Protein AF-X6LEU2-F1 (afdb_monomer_lite)

pLDDT: mean 91.44, std 7.58, range [45.31, 98.56]

Radius of gyration: 19.55 Å; chains: 1; bounding box: 48×46×53 Å

Structure (mmCIF, N/CA/C/O backbone):
data_AF-X6LEU2-F1
#
_entry.id   AF-X6LEU2-F1
#
loop_
_atom_site.group_PDB
_atom_site.id
_atom_site.type_symbol
_atom_site.label_atom_id
_atom_site.label_alt_id
_atom_site.label_comp_id
_atom_site.label_asym_id
_atom_site.label_entity_id
_atom_site.label_seq_id
_atom_site.pdbx_PDB_ins_code
_atom_site.Cartn_x
_atom_site.Cartn_y
_atom_site.Cartn_z
_atom_site.occupancy
_atom_site.B_iso_or_equiv
_atom_site.auth_seq_id
_atom_site.auth_comp_id
_atom_site.auth_asym_id
_atom_site.auth_atom_id
_atom_site.pdbx_PDB_model_num
ATOM 1 N N . MET A 1 1 ? -23.350 4.753 6.035 1.00 75.56 1 MET A N 1
ATOM 2 C CA . MET A 1 1 ? -22.304 3.970 6.739 1.00 75.56 1 MET A CA 1
ATOM 3 C C . MET A 1 1 ? -21.850 4.673 8.017 1.00 75.56 1 MET A C 1
ATOM 5 O O . MET A 1 1 ? -22.052 4.104 9.078 1.00 75.56 1 MET A O 1
ATOM 9 N N . MET A 1 2 ? -21.342 5.913 7.952 1.00 83.19 2 MET A N 1
ATOM 10 C CA . MET A 1 2 ? -20.908 6.659 9.151 1.00 83.19 2 MET A CA 1
ATOM 11 C C . MET A 1 2 ? -22.008 6.881 10.196 1.00 83.19 2 MET A C 1
ATOM 13 O O . MET A 1 2 ? -21.742 6.790 11.386 1.00 83.19 2 MET A O 1
ATOM 17 N N . GLU A 1 3 ? -23.255 7.107 9.778 1.00 84.38 3 GLU A N 1
ATOM 18 C CA . GLU A 1 3 ? -24.383 7.243 10.713 1.00 84.38 3 GLU A CA 1
ATOM 19 C C . GLU A 1 3 ? -24.629 5.973 11.535 1.00 84.38 3 GLU A C 1
ATOM 21 O O . GLU A 1 3 ? -24.838 6.054 12.741 1.00 84.38 3 GLU A O 1
ATOM 26 N N . ILE A 1 4 ? -24.546 4.799 10.899 1.00 84.75 4 ILE A N 1
ATOM 27 C CA . ILE A 1 4 ? -24.697 3.497 11.566 1.00 84.75 4 ILE A CA 1
ATOM 28 C C . ILE A 1 4 ? -23.540 3.281 12.544 1.00 84.75 4 ILE A C 1
ATOM 30 O O . ILE A 1 4 ? -23.764 2.860 13.678 1.00 84.75 4 ILE A O 1
ATOM 34 N N . LEU A 1 5 ? -22.317 3.628 12.129 1.00 86.62 5 LEU A N 1
ATOM 35 C CA . LEU A 1 5 ? -21.138 3.549 12.984 1.00 86.62 5 LEU A CA 1
ATOM 36 C C . LEU A 1 5 ? -21.312 4.431 14.226 1.00 86.62 5 LEU A C 1
ATOM 38 O O . LEU A 1 5 ? -21.249 3.928 15.341 1.00 86.62 5 LEU A O 1
ATOM 42 N N . ASN A 1 6 ? -21.650 5.708 14.051 1.00 86.44 6 ASN A N 1
ATOM 43 C CA . ASN A 1 6 ? -21.878 6.637 15.161 1.00 86.44 6 ASN A CA 1
ATOM 44 C C . ASN A 1 6 ? -23.031 6.192 16.070 1.00 86.44 6 ASN A C 1
ATOM 46 O O . ASN A 1 6 ? -22.963 6.349 17.288 1.00 86.44 6 ASN A O 1
ATOM 50 N N . TYR A 1 7 ? -24.089 5.617 15.497 1.00 87.69 7 TYR A N 1
ATOM 51 C CA . TYR A 1 7 ? -25.205 5.071 16.262 1.00 87.69 7 TYR A CA 1
ATOM 52 C C . TYR A 1 7 ? -24.775 3.905 17.162 1.00 87.69 7 TYR A C 1
ATOM 54 O O . TYR A 1 7 ? -25.193 3.847 18.317 1.00 87.69 7 TYR A O 1
ATOM 62 N N . SER A 1 8 ? -23.900 3.025 16.665 1.00 86.75 8 SER A N 1
ATOM 63 C CA . SER A 1 8 ? -23.345 1.899 17.433 1.00 86.75 8 SER A CA 1
ATOM 64 C C . SER A 1 8 ? -22.402 2.315 18.567 1.00 86.75 8 SER A C 1
ATOM 66 O O . SER A 1 8 ? -22.040 1.487 19.391 1.00 86.75 8 SER A O 1
ATOM 68 N N . GLN A 1 9 ? -21.994 3.586 18.619 1.00 89.94 9 GLN A N 1
ATOM 69 C CA . GLN A 1 9 ? -21.112 4.123 19.662 1.00 89.94 9 GLN A CA 1
ATOM 70 C C . GLN A 1 9 ? -21.874 4.847 20.779 1.00 89.94 9 GLN A C 1
ATOM 72 O O . GLN A 1 9 ? -21.263 5.463 21.651 1.00 89.94 9 GLN A O 1
ATOM 77 N N . ARG A 1 10 ? -23.212 4.793 20.771 1.00 89.31 10 ARG A N 1
ATOM 78 C CA . ARG A 1 10 ? -24.034 5.347 21.852 1.00 89.31 10 ARG A CA 1
ATOM 79 C C . ARG A 1 10 ? -24.039 4.414 23.068 1.00 89.31 10 ARG A C 1
ATOM 81 O O . ARG A 1 10 ? -24.074 3.199 22.867 1.00 89.31 10 ARG A O 1
ATOM 88 N N . PRO A 1 11 ? -24.084 4.940 24.307 1.00 87.00 11 PRO A N 1
ATOM 89 C CA . PRO A 1 11 ? -24.057 4.118 25.518 1.00 87.00 11 PRO A CA 1
ATOM 90 C C . PRO A 1 11 ? -25.136 3.030 25.559 1.00 87.00 11 PRO A C 1
ATOM 92 O O . PRO A 1 11 ? -24.880 1.932 26.041 1.00 87.00 11 PRO A O 1
ATOM 95 N N . GLU A 1 12 ? -26.330 3.296 25.015 1.00 89.56 12 GLU A N 1
ATOM 96 C CA . GLU A 1 12 ? -27.447 2.345 25.073 1.00 89.56 12 GLU A CA 1
ATOM 97 C C . GLU A 1 12 ? -27.300 1.165 24.099 1.00 89.56 12 GLU A C 1
ATOM 99 O O . GLU A 1 12 ? -28.026 0.177 24.216 1.00 89.56 12 GLU A O 1
ATOM 104 N N . LYS A 1 13 ? -26.409 1.271 23.103 1.00 85.56 13 LYS A N 1
ATOM 105 C CA . LYS A 1 13 ? -26.227 0.282 22.026 1.00 85.56 13 LYS A CA 1
ATOM 106 C C . LYS A 1 13 ? -24.757 0.090 21.659 1.00 85.56 13 LYS A C 1
ATOM 108 O O . LYS A 1 13 ? -24.443 -0.132 20.491 1.00 85.56 13 LYS A O 1
ATOM 113 N N . PHE A 1 14 ? -23.875 0.213 22.647 1.00 89.75 14 PHE A N 1
ATOM 114 C CA . PHE A 1 14 ? -22.439 0.214 22.422 1.00 89.75 14 PHE A CA 1
ATOM 115 C C . PHE A 1 14 ? -21.964 -1.114 21.822 1.00 89.75 14 PHE A C 1
ATOM 117 O O . PHE A 1 14 ? -22.163 -2.182 22.404 1.00 89.75 14 PHE A O 1
ATOM 124 N N . ILE A 1 15 ? -21.313 -1.031 20.665 1.00 88.75 15 ILE A N 1
ATOM 125 C CA . ILE A 1 15 ? -20.612 -2.143 20.023 1.00 88.75 15 ILE A CA 1
ATOM 126 C C . ILE A 1 15 ? -19.139 -1.765 19.958 1.00 88.75 15 ILE A C 1
ATOM 128 O O . ILE A 1 15 ? -18.791 -0.722 19.405 1.00 88.75 15 ILE A O 1
ATOM 132 N N . SER A 1 16 ? -18.274 -2.612 20.513 1.00 90.94 16 SER A N 1
ATOM 133 C CA . SER A 1 16 ? -16.835 -2.376 20.438 1.00 90.94 16 SER A CA 1
ATOM 134 C C . SER A 1 16 ? -16.355 -2.461 18.987 1.00 90.94 16 SER A C 1
ATOM 136 O O . SER A 1 16 ? -16.729 -3.373 18.251 1.00 90.94 16 SER A O 1
ATOM 138 N N . ILE A 1 17 ? -15.539 -1.490 18.593 1.00 92.69 17 ILE A N 1
ATOM 139 C CA . ILE A 1 17 ? -14.876 -1.400 17.294 1.00 92.69 17 ILE A CA 1
ATOM 140 C C . ILE A 1 17 ? -13.398 -1.721 17.490 1.00 92.69 17 ILE A C 1
ATOM 142 O O . ILE A 1 17 ? -12.747 -1.171 18.373 1.00 92.69 17 ILE A O 1
ATOM 146 N N . ASP A 1 18 ? -12.860 -2.567 16.627 1.00 93.00 18 ASP A N 1
ATOM 147 C CA . ASP A 1 18 ? -11.448 -2.932 16.584 1.00 93.00 18 ASP A CA 1
ATOM 148 C C . ASP A 1 18 ? -10.780 -2.454 15.281 1.00 93.00 18 ASP A C 1
ATOM 150 O O . ASP A 1 18 ? -11.401 -1.844 14.397 1.00 93.00 18 ASP A O 1
ATOM 154 N N . GLU A 1 19 ? -9.484 -2.729 15.142 1.00 94.06 19 GLU A N 1
ATOM 155 C CA . GLU A 1 19 ? -8.729 -2.421 13.929 1.00 94.06 19 GLU A CA 1
ATOM 156 C C . GLU A 1 19 ? -9.259 -3.151 12.686 1.00 94.06 19 GLU A C 1
ATOM 158 O O . GLU A 1 19 ? -9.175 -2.606 11.585 1.00 94.06 19 GLU A O 1
ATOM 163 N N . ILE A 1 20 ? -9.851 -4.343 12.840 1.00 92.38 20 ILE A N 1
ATOM 164 C CA . ILE A 1 20 ? -10.413 -5.122 11.726 1.00 92.38 20 ILE A CA 1
ATOM 165 C C . ILE A 1 20 ? -11.605 -4.377 11.125 1.00 92.38 20 ILE A C 1
ATOM 167 O O . ILE A 1 20 ? -11.708 -4.231 9.902 1.00 92.38 20 ILE A O 1
ATOM 171 N N . THR A 1 21 ? -12.484 -3.855 11.978 1.00 93.50 21 THR A N 1
ATOM 172 C CA . THR A 1 21 ? -13.644 -3.060 11.567 1.00 93.50 21 THR A CA 1
ATOM 173 C C . THR A 1 21 ? -13.205 -1.785 10.849 1.00 93.50 21 THR A C 1
ATOM 175 O O . THR A 1 21 ? -13.671 -1.500 9.741 1.00 93.50 21 THR A O 1
ATOM 178 N N . CYS A 1 22 ? -12.252 -1.049 11.428 1.00 94.81 22 CYS A N 1
ATOM 179 C 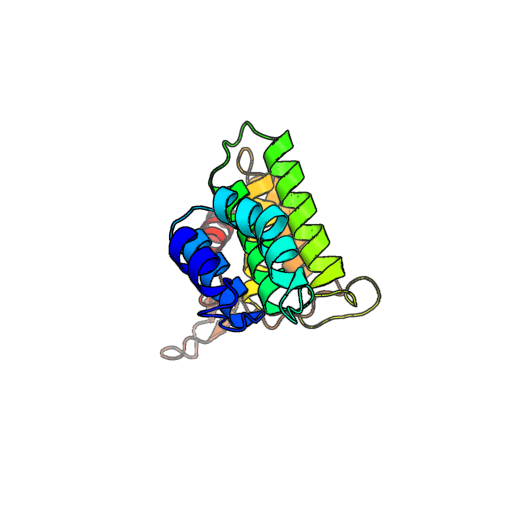CA . CYS A 1 22 ? -11.683 0.153 10.814 1.00 94.81 22 CYS A CA 1
ATOM 180 C C . CYS A 1 22 ? -11.061 -0.141 9.445 1.00 94.81 22 CYS A C 1
ATOM 182 O O . CYS A 1 22 ? -11.346 0.547 8.462 1.00 94.81 22 CYS A O 1
ATOM 184 N N . ALA A 1 23 ? -10.260 -1.199 9.353 1.00 95.56 23 ALA A N 1
ATOM 185 C CA . ALA A 1 23 ? -9.604 -1.584 8.117 1.00 95.56 23 ALA A CA 1
ATOM 186 C C . ALA A 1 23 ? -10.595 -2.078 7.051 1.00 95.56 23 ALA A C 1
ATOM 188 O O . ALA A 1 23 ? -10.411 -1.819 5.861 1.00 95.56 23 ALA A O 1
ATOM 189 N N . THR A 1 24 ? -11.692 -2.719 7.459 1.00 95.12 24 THR A N 1
ATOM 190 C CA . THR A 1 24 ? -12.785 -3.100 6.553 1.00 95.12 24 THR A CA 1
ATOM 191 C C . THR A 1 24 ? -13.434 -1.866 5.925 1.00 95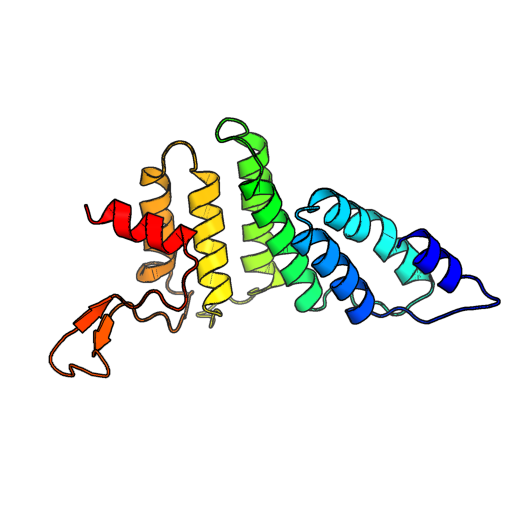.12 24 THR A C 1
ATOM 193 O O . THR A 1 24 ? -13.642 -1.831 4.711 1.00 95.12 24 THR A O 1
ATOM 196 N N . ILE A 1 25 ? -13.700 -0.829 6.725 1.00 95.44 25 ILE A N 1
ATOM 197 C CA . ILE A 1 25 ? -14.258 0.441 6.240 1.00 95.44 25 ILE A CA 1
ATOM 198 C C . ILE A 1 25 ? -13.274 1.133 5.286 1.00 95.44 25 ILE A C 1
ATOM 200 O O . ILE A 1 25 ? -13.658 1.494 4.172 1.00 95.44 25 ILE A O 1
ATOM 204 N N . MET A 1 26 ? -11.997 1.248 5.673 1.00 97.12 26 MET A N 1
ATOM 205 C CA . MET A 1 26 ? -10.941 1.812 4.820 1.00 97.12 26 MET A CA 1
ATOM 206 C C . MET A 1 26 ? -10.827 1.063 3.484 1.00 97.12 26 MET A C 1
ATOM 208 O O . MET A 1 26 ? -10.808 1.682 2.421 1.00 97.12 26 MET A O 1
ATOM 212 N N . SER A 1 27 ? -10.815 -0.274 3.515 1.00 96.94 27 SER A N 1
ATOM 213 C CA . SER A 1 27 ? -10.797 -1.109 2.308 1.00 96.94 27 SER A CA 1
ATOM 214 C C . SER A 1 27 ? -12.030 -0.872 1.432 1.00 96.94 27 SER A C 1
ATOM 216 O O . SER A 1 27 ? -11.909 -0.792 0.210 1.00 96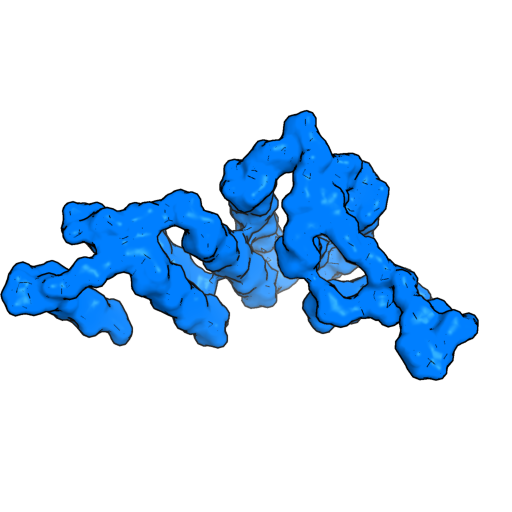.94 27 SER A O 1
ATOM 218 N N . GLY A 1 28 ? -13.209 -0.709 2.042 1.00 96.88 28 GLY A N 1
ATOM 219 C CA . GLY A 1 28 ? -14.446 -0.363 1.345 1.00 96.88 28 GLY A CA 1
ATOM 220 C C . GLY A 1 28 ? -14.344 0.957 0.578 1.00 96.88 28 GLY A C 1
ATOM 221 O O . GLY A 1 28 ? -14.709 1.005 -0.597 1.00 96.88 28 GLY A O 1
ATOM 222 N N . PHE A 1 29 ? -13.785 2.000 1.198 1.00 97.31 29 PHE A N 1
ATOM 223 C CA . PHE A 1 29 ? -13.532 3.275 0.522 1.00 97.31 29 PHE A CA 1
ATOM 224 C C . PHE A 1 29 ? -12.557 3.123 -0.652 1.00 97.31 29 PHE A C 1
ATOM 226 O O . PHE A 1 29 ? -12.849 3.583 -1.756 1.00 97.31 29 PHE A O 1
ATOM 233 N N . LEU A 1 30 ? -11.443 2.409 -0.463 1.00 96.88 30 LEU A N 1
ATOM 234 C CA . LEU A 1 30 ? -10.453 2.199 -1.528 1.00 96.88 30 LEU A CA 1
ATOM 235 C C . LEU A 1 30 ? -11.019 1.408 -2.713 1.00 96.88 30 LEU A C 1
ATOM 237 O O . LEU A 1 30 ? -10.763 1.769 -3.860 1.00 96.88 30 LEU A O 1
ATOM 241 N N . LYS A 1 31 ? -11.837 0.377 -2.461 1.00 95.88 31 LYS A N 1
ATOM 242 C CA . LYS A 1 31 ? -12.532 -0.387 -3.516 1.00 95.88 31 LYS A CA 1
ATOM 243 C C . LYS A 1 31 ? -13.522 0.465 -4.310 1.00 95.88 31 LYS A C 1
ATOM 245 O O . LYS A 1 31 ? -13.750 0.192 -5.482 1.00 95.88 31 LYS A O 1
ATOM 250 N N . ALA A 1 32 ? -14.091 1.492 -3.684 1.00 95.81 32 ALA A N 1
ATOM 251 C CA . ALA A 1 32 ? -14.974 2.456 -4.332 1.00 95.81 32 ALA A CA 1
ATOM 252 C C . ALA A 1 32 ? -14.220 3.634 -4.988 1.00 95.81 32 ALA A C 1
ATOM 254 O O . ALA A 1 32 ? -14.869 4.593 -5.398 1.00 95.81 32 ALA A O 1
ATOM 255 N N . ASN A 1 33 ? -12.880 3.586 -5.074 1.00 94.69 33 ASN A N 1
ATOM 256 C CA . ASN A 1 33 ? -12.015 4.685 -5.530 1.00 94.69 33 ASN A CA 1
ATOM 257 C C . ASN A 1 33 ? -12.211 6.000 -4.744 1.00 94.69 33 ASN A C 1
ATOM 259 O O . ASN A 1 33 ? -12.052 7.091 -5.282 1.00 94.69 33 ASN A O 1
ATOM 263 N N . LYS A 1 34 ? -12.534 5.893 -3.452 1.00 96.50 34 LYS A N 1
ATOM 264 C CA . LYS A 1 34 ? -12.766 7.010 -2.524 1.00 96.50 34 LYS A CA 1
ATOM 265 C C . LYS A 1 34 ? -11.591 7.194 -1.568 1.00 96.50 34 LYS A C 1
ATOM 267 O O . LYS A 1 34 ? -11.713 7.028 -0.356 1.00 96.50 34 LYS A O 1
ATOM 272 N N . ALA A 1 35 ? -10.406 7.435 -2.128 1.00 97.06 35 ALA A N 1
ATOM 273 C CA . ALA A 1 35 ? -9.175 7.529 -1.342 1.00 97.06 35 ALA A CA 1
ATOM 274 C C . ALA A 1 35 ? -9.183 8.732 -0.383 1.00 97.06 35 ALA A C 1
ATOM 276 O O . ALA A 1 35 ? -8.704 8.604 0.742 1.00 97.06 35 ALA A O 1
ATOM 277 N N . GLN A 1 36 ? -9.789 9.856 -0.779 1.00 96.50 36 GLN A N 1
ATOM 278 C CA . GLN A 1 36 ? -9.930 11.018 0.098 1.00 96.50 36 GLN A CA 1
ATOM 279 C C . GLN A 1 36 ? -10.807 10.697 1.312 1.00 96.50 36 GLN A C 1
ATOM 281 O O . GLN A 1 36 ? -10.392 10.936 2.440 1.00 96.50 36 GLN A O 1
ATOM 286 N N . GLU A 1 37 ? -11.969 10.071 1.113 1.00 97.25 37 GLU A N 1
ATOM 287 C CA . GLU A 1 37 ? -12.841 9.681 2.225 1.00 97.25 37 GLU A CA 1
ATOM 288 C C . GLU A 1 37 ? -12.204 8.609 3.120 1.00 97.25 37 GLU A C 1
ATOM 290 O O . GLU A 1 37 ? -12.477 8.570 4.321 1.00 97.25 37 GLU A O 1
ATOM 295 N N . MET A 1 38 ? -11.329 7.762 2.564 1.00 97.44 38 MET A N 1
ATOM 296 C CA . MET A 1 38 ? -10.508 6.847 3.360 1.00 97.44 38 MET A CA 1
ATOM 297 C C . MET A 1 38 ? -9.574 7.619 4.300 1.00 97.44 38 MET A C 1
ATOM 299 O O . MET A 1 38 ? -9.547 7.312 5.494 1.00 97.44 38 MET A O 1
ATOM 303 N N . PHE A 1 39 ? -8.856 8.631 3.797 1.00 97.44 39 PHE A N 1
ATOM 304 C CA . PHE A 1 39 ? -8.003 9.486 4.630 1.00 97.44 39 PHE A CA 1
ATOM 305 C C . PHE A 1 39 ? -8.816 10.285 5.644 1.00 97.44 39 PHE A C 1
ATOM 307 O O . PHE A 1 39 ? -8.475 10.282 6.822 1.00 97.44 39 PHE A O 1
ATOM 314 N N . ASP A 1 40 ? -9.946 10.869 5.245 1.00 96.94 40 ASP A N 1
ATOM 315 C CA . ASP A 1 40 ? -10.817 11.601 6.166 1.00 96.94 40 ASP A CA 1
ATOM 316 C C . ASP A 1 40 ? -11.322 10.696 7.299 1.00 96.94 40 ASP A C 1
ATOM 318 O O . ASP A 1 40 ? -11.405 11.122 8.456 1.00 96.94 40 ASP A O 1
ATOM 322 N N . PHE A 1 41 ? -11.638 9.435 6.990 1.00 96.06 41 PHE A N 1
ATOM 323 C CA . PHE A 1 41 ? -11.982 8.433 7.992 1.00 96.06 41 PHE A CA 1
ATOM 324 C C . PHE A 1 41 ? -10.791 8.130 8.911 1.00 96.06 41 PHE A C 1
ATOM 326 O O . PHE A 1 41 ? -10.938 8.197 10.134 1.00 96.06 41 PHE A O 1
ATOM 333 N N . TYR A 1 42 ? -9.618 7.851 8.343 1.00 95.75 42 TYR A N 1
ATOM 334 C CA . TYR A 1 42 ? -8.41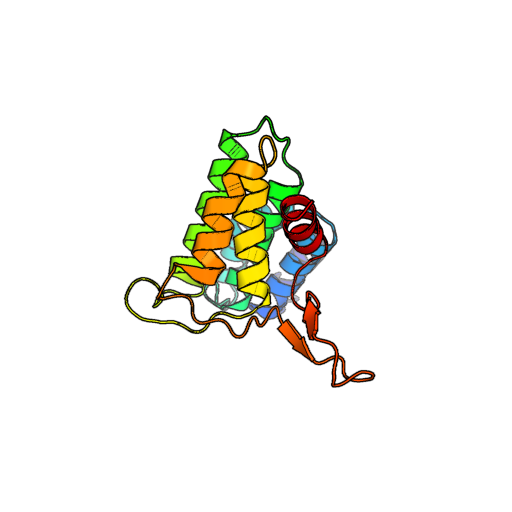4 7.510 9.099 1.00 95.75 42 TYR A CA 1
ATOM 335 C C . TYR A 1 42 ? -7.944 8.649 10.017 1.00 95.75 42 TYR A C 1
ATOM 337 O O . TYR A 1 42 ? -7.730 8.418 11.204 1.00 95.75 42 TYR A O 1
ATOM 345 N N . ASP A 1 43 ? -7.842 9.873 9.501 1.00 95.44 43 ASP A N 1
ATOM 346 C CA . ASP A 1 43 ? -7.272 11.017 10.217 1.00 95.44 43 ASP A CA 1
ATOM 347 C C . ASP A 1 43 ? -8.266 11.666 11.191 1.00 95.44 43 ASP A C 1
ATOM 349 O O . ASP A 1 43 ? -7.858 12.181 12.232 1.00 95.44 43 ASP A O 1
ATOM 353 N N . ASN A 1 44 ? -9.576 11.633 10.900 1.00 94.62 44 ASN A N 1
ATOM 354 C CA . ASN A 1 44 ? -10.567 12.375 11.694 1.00 94.62 44 ASN A CA 1
ATOM 355 C C . ASN A 1 44 ? -11.564 11.504 12.463 1.00 94.62 44 ASN A C 1
ATOM 357 O O . ASN A 1 44 ? -12.102 11.961 13.477 1.00 94.62 44 ASN A O 1
ATOM 361 N N . GLN A 1 45 ? -11.879 10.295 11.985 1.00 93.62 45 GLN A N 1
ATOM 362 C CA . GLN A 1 45 ? -12.905 9.446 12.605 1.00 93.62 45 GLN A CA 1
ATOM 363 C C . GLN A 1 45 ? -12.286 8.401 13.522 1.00 93.62 45 GLN A C 1
ATOM 365 O O . GLN A 1 45 ? -12.707 8.289 14.673 1.00 93.62 45 GLN A O 1
ATOM 370 N N . ILE A 1 46 ? -11.255 7.688 13.065 1.00 94.31 46 ILE A N 1
ATOM 371 C CA . ILE A 1 46 ? -10.613 6.649 13.876 1.00 94.31 46 ILE A CA 1
ATOM 372 C C . ILE A 1 46 ? -10.091 7.195 15.221 1.00 94.31 46 ILE A C 1
ATOM 374 O O . ILE A 1 46 ? -10.369 6.555 16.236 1.00 94.31 46 ILE A O 1
ATOM 378 N N . PRO A 1 47 ? -9.446 8.379 15.314 1.00 93.75 47 PRO A N 1
ATOM 379 C CA . PRO A 1 47 ? -9.016 8.921 16.604 1.00 93.75 47 PRO A CA 1
ATOM 380 C C . PRO A 1 47 ? -10.167 9.153 17.586 1.00 93.75 47 PRO A C 1
ATOM 382 O O . PRO A 1 47 ? -10.003 8.939 18.783 1.00 93.75 47 PRO A O 1
ATOM 385 N N . LYS A 1 48 ? -11.350 9.541 17.091 1.00 92.88 48 LYS A N 1
ATOM 386 C CA . LYS A 1 48 ? -12.550 9.705 17.928 1.00 92.88 48 LYS A CA 1
ATOM 387 C C . LYS A 1 48 ? -13.072 8.357 18.411 1.00 92.88 48 LYS A C 1
ATOM 389 O O . LYS A 1 48 ? -13.459 8.235 19.568 1.00 92.88 48 LYS A O 1
ATOM 394 N N . LEU A 1 49 ? -13.062 7.347 17.540 1.00 92.44 49 LEU A N 1
ATOM 395 C CA . LEU A 1 49 ? -13.465 5.984 17.894 1.00 92.44 49 LEU A CA 1
ATOM 396 C C . LEU A 1 49 ? -12.509 5.374 18.926 1.00 92.44 49 LEU A C 1
ATOM 398 O O . LEU A 1 49 ? -12.969 4.723 19.861 1.00 92.44 49 LEU A O 1
ATOM 402 N N . ALA A 1 50 ? -11.207 5.643 18.810 1.00 93.00 50 ALA A N 1
ATOM 403 C CA . ALA A 1 50 ? -10.178 5.148 19.722 1.00 93.00 50 ALA A CA 1
ATOM 404 C C . ALA A 1 50 ? -10.304 5.694 21.159 1.00 93.00 50 ALA A C 1
ATOM 406 O O . ALA A 1 50 ? -9.727 5.120 22.075 1.00 93.00 50 ALA A O 1
ATOM 407 N N . LEU A 1 51 ? -11.081 6.762 21.393 1.00 91.81 51 LEU A N 1
ATOM 408 C CA . LEU A 1 51 ? -11.355 7.252 22.754 1.00 91.81 51 LEU A CA 1
ATOM 409 C C . LEU A 1 51 ? -12.180 6.258 23.579 1.00 91.81 51 LEU A C 1
ATOM 411 O O . LEU A 1 51 ? -12.014 6.181 24.792 1.00 91.81 51 LEU A O 1
ATOM 415 N N . ASN A 1 52 ? -13.059 5.503 22.916 1.00 91.81 52 ASN A N 1
ATOM 416 C CA . ASN A 1 52 ? -13.981 4.566 23.561 1.00 91.81 52 ASN A CA 1
ATOM 417 C C . ASN A 1 52 ? -13.674 3.101 23.212 1.00 91.81 52 ASN A C 1
ATOM 419 O O . ASN A 1 52 ? -14.369 2.201 23.676 1.00 91.81 52 ASN A O 1
ATOM 423 N N . ASN A 1 53 ? -12.659 2.853 22.382 1.00 92.19 53 ASN A N 1
ATOM 424 C CA . ASN A 1 53 ? -12.337 1.538 21.843 1.00 92.19 53 ASN A CA 1
ATOM 425 C C . ASN A 1 53 ? -10.828 1.285 21.863 1.00 92.19 53 ASN A C 1
ATOM 427 O O . ASN A 1 53 ? -10.033 2.199 21.661 1.00 92.19 53 ASN A O 1
ATOM 431 N N . ASN A 1 54 ? -10.424 0.027 22.029 1.00 90.62 54 ASN A N 1
ATOM 432 C CA . ASN A 1 54 ? -9.017 -0.359 21.963 1.00 90.62 54 ASN A CA 1
ATOM 433 C C . ASN A 1 54 ? -8.604 -0.648 20.510 1.00 90.62 54 ASN A C 1
ATOM 435 O O . ASN A 1 54 ? -8.591 -1.799 20.087 1.00 90.62 54 ASN A O 1
ATOM 439 N N . ILE A 1 55 ? -8.309 0.402 19.739 1.00 93.12 55 ILE A N 1
ATOM 440 C CA . ILE A 1 55 ? -7.951 0.288 18.317 1.00 93.12 55 ILE A CA 1
ATOM 441 C C . ILE A 1 55 ? -6.432 0.388 18.153 1.00 93.12 55 ILE A C 1
ATOM 443 O O . ILE A 1 55 ? -5.832 1.429 18.437 1.00 93.12 55 ILE A O 1
ATOM 447 N N . ASN A 1 56 ? -5.798 -0.661 17.622 1.00 90.88 56 ASN A N 1
ATOM 448 C CA . ASN A 1 56 ? -4.372 -0.621 17.300 1.00 90.88 56 ASN A CA 1
ATOM 449 C C . ASN A 1 56 ? -4.105 0.044 15.936 1.00 90.88 56 ASN A C 1
ATOM 451 O O . ASN A 1 56 ? -4.062 -0.615 14.896 1.00 90.88 56 ASN A O 1
ATOM 455 N N . LEU A 1 57 ? -3.836 1.353 15.952 1.00 85.31 57 LEU A N 1
ATOM 456 C CA . LEU A 1 57 ? -3.532 2.138 14.742 1.00 85.31 57 LEU A CA 1
ATOM 457 C C . LEU A 1 57 ? -2.235 1.733 14.037 1.00 85.31 57 LEU A C 1
ATOM 459 O O . LEU A 1 57 ? -2.055 2.044 12.864 1.00 85.31 57 LEU A O 1
ATOM 463 N N . LYS A 1 58 ? -1.326 1.055 14.744 1.00 86.44 58 LYS A N 1
ATOM 464 C CA . LYS A 1 58 ? -0.032 0.616 14.207 1.00 86.44 58 LYS A CA 1
ATOM 465 C C . LYS A 1 58 ? -0.082 -0.808 13.659 1.00 86.44 58 LYS A C 1
ATOM 467 O O . LYS A 1 58 ? 0.964 -1.401 13.398 1.00 86.44 58 LYS A O 1
ATOM 472 N N . CYS A 1 59 ? -1.268 -1.405 13.532 1.00 89.94 59 CYS A N 1
ATOM 473 C CA . CYS A 1 59 ? -1.355 -2.731 12.948 1.00 89.94 59 CYS A CA 1
ATOM 474 C C . CYS A 1 59 ? -0.955 -2.681 11.462 1.00 89.94 59 CYS A C 1
ATOM 476 O O . CYS A 1 59 ? -1.348 -1.783 10.712 1.00 89.94 59 CYS A O 1
ATOM 478 N N . LYS A 1 60 ? -0.193 -3.691 11.024 1.00 90.50 60 LYS A N 1
ATOM 479 C CA . LYS A 1 60 ? 0.353 -3.777 9.659 1.00 90.50 60 LYS A CA 1
ATOM 480 C C . LYS A 1 60 ? -0.720 -3.600 8.579 1.00 90.50 60 LYS A C 1
ATOM 482 O O . LYS A 1 60 ? -0.457 -3.020 7.528 1.00 90.50 60 LYS A O 1
ATOM 487 N N . PHE A 1 61 ? -1.935 -4.085 8.835 1.00 91.62 61 PHE A N 1
ATOM 488 C CA . PHE A 1 61 ? -3.031 -4.018 7.876 1.00 91.62 61 PHE A CA 1
ATOM 489 C C . PHE A 1 61 ? -3.527 -2.581 7.645 1.00 91.62 61 PHE A C 1
ATOM 491 O O . PHE A 1 61 ? -3.695 -2.179 6.495 1.00 91.62 61 PHE A O 1
ATOM 498 N N . MET A 1 62 ? -3.669 -1.769 8.698 1.00 94.31 62 MET A N 1
ATOM 499 C CA . MET A 1 62 ? -4.026 -0.350 8.557 1.00 94.31 62 MET A CA 1
ATOM 500 C C . MET A 1 62 ? -2.925 0.444 7.851 1.00 94.31 62 MET A C 1
ATOM 502 O O . MET A 1 62 ? -3.223 1.212 6.936 1.00 94.31 62 MET A O 1
ATOM 506 N N . THR A 1 63 ? -1.659 0.199 8.201 1.00 95.31 63 THR A N 1
ATOM 507 C CA . THR A 1 63 ? -0.501 0.791 7.513 1.00 95.31 63 THR A CA 1
ATOM 508 C C . THR A 1 63 ? -0.501 0.460 6.016 1.00 95.31 63 THR A C 1
ATOM 510 O O . THR A 1 63 ? -0.292 1.343 5.186 1.00 95.31 63 THR A O 1
ATOM 513 N N . THR A 1 64 ? -0.817 -0.788 5.656 1.00 96.00 64 THR A N 1
ATOM 514 C CA . THR A 1 64 ? -0.929 -1.224 4.252 1.00 96.00 64 THR A CA 1
ATOM 515 C C . THR A 1 64 ? -2.064 -0.496 3.523 1.00 96.00 64 THR A C 1
ATOM 517 O O . THR A 1 64 ? -1.906 -0.054 2.390 1.00 96.00 64 THR A O 1
ATOM 520 N N . LEU A 1 65 ? -3.226 -0.317 4.157 1.00 97.19 65 LEU A N 1
ATOM 521 C CA . LEU A 1 65 ? -4.335 0.416 3.535 1.00 97.19 65 LEU A CA 1
ATOM 522 C C . LEU A 1 65 ? -4.015 1.905 3.356 1.00 97.19 65 LEU A C 1
ATOM 524 O O . LEU A 1 65 ? -4.395 2.496 2.346 1.00 97.19 65 LEU A O 1
ATOM 528 N N . LYS A 1 66 ? -3.276 2.500 4.297 1.00 97.00 66 LYS A N 1
ATOM 529 C CA . LYS A 1 66 ? -2.799 3.884 4.205 1.00 97.00 66 LYS A CA 1
ATOM 530 C C . LYS A 1 66 ? -1.836 4.075 3.025 1.00 97.00 66 LYS A C 1
ATOM 532 O O . LYS A 1 66 ? -2.009 5.027 2.264 1.00 97.00 66 LYS A O 1
ATOM 537 N N . SER A 1 67 ? -0.878 3.162 2.816 1.00 97.69 67 SER A N 1
ATOM 538 C CA . SER A 1 67 ? 0.017 3.225 1.647 1.00 97.69 67 SER A CA 1
ATOM 539 C C . SER A 1 67 ? -0.755 3.059 0.334 1.00 97.69 67 SER A C 1
ATOM 541 O O . SER A 1 67 ? -0.591 3.872 -0.577 1.00 97.69 67 SER A O 1
ATOM 543 N N . ILE A 1 68 ? -1.685 2.098 0.259 1.00 97.50 68 ILE A N 1
ATOM 544 C CA . ILE A 1 68 ? -2.567 1.923 -0.910 1.00 97.50 68 ILE A CA 1
ATOM 545 C C . ILE A 1 68 ? -3.394 3.189 -1.174 1.00 97.50 68 ILE A C 1
ATOM 547 O O . ILE A 1 68 ? -3.595 3.554 -2.330 1.00 97.50 68 ILE A O 1
ATOM 551 N N . GLY A 1 69 ? -3.846 3.885 -0.129 1.00 98.25 69 GLY A N 1
ATOM 552 C CA . GLY A 1 69 ? -4.532 5.170 -0.255 1.00 98.25 69 GLY A CA 1
ATOM 553 C C . GLY A 1 69 ? -3.716 6.222 -0.992 1.00 98.25 69 GLY A C 1
ATOM 554 O O . GLY A 1 69 ? -4.229 6.861 -1.908 1.00 98.25 69 GLY A O 1
ATOM 555 N N . HIS A 1 70 ? -2.437 6.375 -0.646 1.00 98.50 70 HIS A N 1
ATOM 556 C CA . HIS A 1 70 ? -1.556 7.313 -1.343 1.00 98.50 70 HIS A CA 1
ATOM 557 C C . HIS A 1 70 ? -1.322 6.898 -2.794 1.00 98.50 70 HIS A C 1
ATOM 559 O O . HIS A 1 70 ? -1.405 7.744 -3.682 1.00 98.50 70 HIS A O 1
ATOM 565 N N . LEU A 1 71 ? -1.134 5.602 -3.051 1.00 97.56 71 LEU A N 1
ATOM 566 C CA . LEU A 1 71 ? -1.009 5.090 -4.414 1.00 97.56 71 LEU A CA 1
ATOM 567 C C . LEU A 1 71 ? -2.270 5.3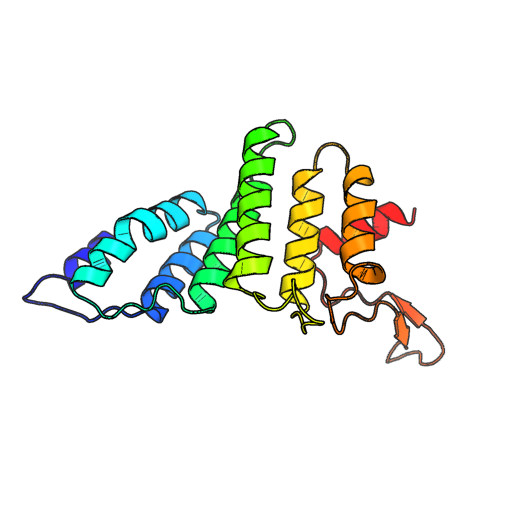87 -5.245 1.00 97.56 71 LEU A C 1
ATOM 569 O O . LEU A 1 71 ? -2.176 5.871 -6.370 1.00 97.56 71 LEU A O 1
ATOM 573 N N . LYS A 1 72 ? -3.460 5.187 -4.665 1.00 97.56 72 LYS A N 1
ATOM 574 C CA . LYS A 1 72 ? -4.752 5.504 -5.293 1.00 97.56 72 LYS A CA 1
ATOM 575 C C . LYS A 1 72 ? -4.919 6.995 -5.578 1.00 97.56 72 LYS A C 1
ATOM 577 O O . LYS A 1 72 ? -5.420 7.345 -6.642 1.00 97.56 72 LYS A O 1
ATOM 582 N N . MET A 1 73 ? -4.466 7.869 -4.679 1.00 97.94 73 MET A N 1
ATOM 583 C CA . MET A 1 73 ? -4.439 9.310 -4.950 1.00 97.94 73 MET A CA 1
ATOM 584 C C . MET A 1 73 ? -3.562 9.613 -6.168 1.00 97.94 73 MET A C 1
ATOM 586 O O . MET A 1 73 ? -4.020 10.281 -7.094 1.00 97.94 73 MET A O 1
ATOM 590 N N . MET A 1 74 ? -2.347 9.055 -6.227 1.00 97.44 74 MET A N 1
ATOM 591 C CA . MET A 1 74 ? -1.448 9.235 -7.374 1.00 97.44 74 MET A CA 1
ATOM 592 C C . MET A 1 74 ? -2.057 8.746 -8.688 1.00 97.44 74 MET A C 1
ATOM 594 O O . MET A 1 74 ? -1.891 9.409 -9.709 1.00 97.44 74 MET A O 1
ATOM 598 N N . GLU A 1 75 ? -2.789 7.627 -8.683 1.00 95.50 75 GLU A N 1
ATOM 599 C CA . GLU A 1 75 ? -3.497 7.119 -9.867 1.00 95.50 75 GLU A CA 1
ATOM 600 C C . GLU A 1 75 ? -4.484 8.147 -10.432 1.00 95.50 75 GLU A C 1
ATOM 602 O O . GLU A 1 75 ? -4.516 8.340 -11.647 1.00 95.50 75 GLU A O 1
ATOM 607 N N . THR A 1 76 ? -5.225 8.841 -9.564 1.00 95.50 76 THR A N 1
ATOM 608 C CA . THR A 1 76 ? -6.263 9.812 -9.960 1.00 95.50 76 THR A CA 1
ATOM 609 C C . THR A 1 76 ? -5.743 11.200 -10.335 1.00 95.50 76 THR A C 1
ATOM 611 O O . THR A 1 76 ? -6.461 11.951 -10.987 1.00 95.50 76 THR A O 1
ATOM 614 N N . LEU A 1 77 ? -4.522 11.549 -9.922 1.00 96.12 77 LEU A N 1
ATOM 615 C CA . LEU A 1 77 ? -3.932 12.861 -10.192 1.00 96.12 77 LEU A CA 1
ATOM 616 C C . LEU A 1 77 ? -3.487 13.012 -11.650 1.00 96.12 77 LEU A C 1
ATOM 618 O O . LEU A 1 77 ? -3.041 12.044 -12.277 1.00 96.12 77 LEU A O 1
ATOM 622 N N . ASP A 1 78 ? -3.572 14.239 -12.162 1.00 95.25 78 ASP A N 1
ATOM 623 C CA . ASP A 1 78 ? -3.076 14.582 -13.492 1.00 95.25 78 ASP A CA 1
ATOM 624 C C . ASP A 1 78 ? -1.541 14.577 -13.521 1.00 95.25 78 ASP A C 1
ATOM 626 O O . ASP A 1 78 ? -0.879 14.845 -12.517 1.00 95.25 78 ASP A O 1
ATOM 630 N N . GLU A 1 79 ? -0.949 14.297 -14.681 1.00 93.12 79 GLU A N 1
ATOM 631 C CA . GLU A 1 79 ? 0.509 14.315 -14.853 1.00 93.12 79 GLU A CA 1
ATOM 632 C C . GLU A 1 79 ? 1.144 15.697 -14.617 1.00 93.12 79 GLU A C 1
ATOM 634 O O . GLU A 1 79 ? 2.346 15.791 -14.358 1.00 93.12 79 GLU A O 1
ATOM 639 N N . ASN A 1 80 ? 0.349 16.771 -14.677 1.00 95.44 80 ASN A N 1
ATOM 640 C CA . ASN A 1 80 ? 0.791 18.133 -14.394 1.00 95.44 80 ASN A CA 1
ATOM 641 C C . ASN A 1 80 ? 0.651 18.519 -12.907 1.00 95.44 80 ASN A C 1
ATOM 643 O O . ASN A 1 80 ? 1.225 19.528 -12.496 1.00 95.44 80 ASN A O 1
ATOM 647 N N . ASP A 1 81 ? -0.022 17.713 -12.073 1.00 96.19 81 ASP A N 1
ATOM 648 C CA . ASP A 1 81 ? -0.122 17.898 -10.612 1.00 96.19 81 ASP A CA 1
ATOM 649 C C . ASP A 1 81 ? 1.163 17.424 -9.885 1.00 96.19 81 ASP A C 1
ATOM 651 O O . ASP A 1 81 ? 1.120 16.675 -8.903 1.00 96.19 81 ASP A O 1
ATOM 655 N N . ILE A 1 82 ? 2.335 17.860 -10.360 1.00 94.62 82 ILE A N 1
ATOM 656 C CA . ILE A 1 82 ? 3.655 17.349 -9.941 1.00 94.62 82 ILE A CA 1
ATOM 657 C C . ILE A 1 82 ? 3.855 17.432 -8.422 1.00 94.62 82 ILE A C 1
ATOM 659 O O . ILE A 1 82 ? 4.355 16.488 -7.808 1.00 94.62 82 ILE A O 1
ATOM 663 N N . GLU A 1 83 ? 3.442 18.534 -7.791 1.00 97.31 83 GLU A N 1
ATOM 664 C CA . GLU A 1 83 ? 3.584 18.720 -6.342 1.00 97.31 83 GLU A CA 1
ATOM 665 C C . GLU A 1 83 ? 2.758 17.700 -5.546 1.00 97.31 83 GLU A C 1
ATOM 667 O O . GLU A 1 83 ? 3.252 17.116 -4.580 1.00 97.31 83 GLU A O 1
ATOM 672 N N . LYS A 1 84 ? 1.517 17.426 -5.972 1.00 97.56 84 LYS A N 1
ATOM 673 C CA . LYS A 1 84 ? 0.640 16.454 -5.302 1.00 97.56 84 LYS A CA 1
ATOM 674 C C . LYS A 1 84 ? 1.105 15.021 -5.544 1.00 97.56 84 LYS A C 1
ATOM 676 O O . LYS A 1 84 ? 1.078 14.211 -4.617 1.00 97.56 84 LYS A O 1
ATOM 681 N N . LEU A 1 85 ? 1.563 14.713 -6.762 1.00 97.38 85 LEU A N 1
ATOM 682 C CA . LEU A 1 85 ? 2.189 13.427 -7.077 1.00 97.38 85 LEU A CA 1
ATOM 683 C C . LEU A 1 85 ? 3.411 13.193 -6.188 1.00 97.38 85 LEU A C 1
ATOM 685 O O . LEU A 1 85 ? 3.504 12.149 -5.547 1.00 97.38 85 LEU A O 1
ATOM 689 N N . SER A 1 86 ? 4.293 14.189 -6.078 1.00 97.75 86 SER A N 1
ATOM 690 C CA . SER A 1 86 ? 5.492 14.126 -5.233 1.00 97.75 86 SER A CA 1
ATOM 691 C C . SER A 1 86 ? 5.138 13.954 -3.757 1.00 97.75 86 SER A C 1
ATOM 693 O O . SER A 1 86 ? 5.744 13.136 -3.067 1.00 97.75 86 SER A O 1
ATOM 695 N N . PHE A 1 87 ? 4.117 14.669 -3.272 1.00 98.38 87 PHE A N 1
ATOM 696 C CA . PHE A 1 87 ? 3.628 14.527 -1.903 1.00 98.38 87 PHE A CA 1
ATOM 697 C C . PHE A 1 87 ? 3.170 13.094 -1.607 1.00 98.38 87 PHE A C 1
ATOM 699 O O . PHE A 1 87 ? 3.631 12.484 -0.640 1.00 98.38 87 PHE A O 1
ATOM 706 N N . HIS A 1 88 ? 2.283 12.534 -2.431 1.00 98.44 88 HIS A N 1
ATOM 707 C CA . HIS A 1 88 ? 1.768 11.184 -2.201 1.00 98.44 88 HIS A CA 1
ATOM 708 C C . HIS A 1 88 ? 2.823 10.102 -2.430 1.00 98.44 88 HIS A C 1
ATOM 710 O O . HIS A 1 88 ? 2.846 9.130 -1.676 1.00 98.44 88 HIS A O 1
ATOM 716 N N . HIS A 1 89 ? 3.727 10.300 -3.389 1.00 98.50 89 HIS A N 1
ATOM 717 C CA . HIS A 1 89 ? 4.886 9.437 -3.586 1.00 98.50 89 HIS A CA 1
ATOM 718 C C . HIS A 1 89 ? 5.748 9.376 -2.325 1.00 98.50 89 HIS A C 1
ATOM 720 O O . HIS A 1 89 ? 6.006 8.292 -1.806 1.00 98.50 89 HIS A O 1
ATOM 726 N N . GLN A 1 90 ? 6.138 10.536 -1.784 1.00 98.56 90 GLN A N 1
ATOM 727 C CA . GLN A 1 90 ? 6.961 10.589 -0.578 1.00 98.56 90 GLN A CA 1
ATOM 728 C C . GLN A 1 90 ? 6.252 9.919 0.598 1.00 98.56 90 GLN A C 1
ATOM 730 O O . GLN A 1 90 ? 6.860 9.125 1.307 1.00 98.56 90 GLN A O 1
ATOM 735 N N . LYS A 1 91 ? 4.946 10.164 0.773 1.00 98.50 91 LYS A N 1
ATOM 736 C CA . LYS A 1 91 ? 4.167 9.488 1.818 1.00 98.50 91 LYS A CA 1
ATOM 737 C C . LYS A 1 91 ? 4.118 7.975 1.636 1.00 98.50 91 LYS A C 1
ATOM 739 O O . LYS A 1 91 ? 4.205 7.257 2.628 1.00 98.50 91 LYS A O 1
ATOM 744 N N . TYR A 1 92 ? 3.993 7.486 0.404 1.00 98.56 92 TYR A N 1
ATOM 745 C CA . TYR A 1 92 ? 4.053 6.055 0.123 1.00 98.56 92 TYR A CA 1
ATOM 746 C C . TYR A 1 92 ? 5.418 5.469 0.513 1.00 98.56 92 TYR A C 1
ATOM 748 O O . TYR A 1 92 ? 5.461 4.492 1.261 1.00 98.56 92 TYR A O 1
ATOM 756 N N . VAL A 1 93 ? 6.517 6.083 0.056 1.00 98.12 93 VAL A N 1
ATOM 757 C CA . VAL A 1 93 ? 7.889 5.626 0.342 1.00 98.12 93 VAL A CA 1
ATOM 758 C C . VAL A 1 93 ? 8.188 5.679 1.840 1.00 98.12 93 VAL A C 1
ATOM 760 O O . VAL A 1 93 ? 8.700 4.709 2.393 1.00 98.12 93 VAL A O 1
ATOM 763 N N . ASP A 1 94 ? 7.787 6.749 2.528 1.00 98.12 94 ASP A N 1
ATOM 764 C CA . ASP A 1 94 ? 7.962 6.879 3.976 1.00 98.12 94 ASP A CA 1
ATOM 765 C C . ASP A 1 94 ? 7.255 5.749 4.735 1.00 98.12 94 ASP A C 1
ATOM 767 O O . ASP A 1 94 ? 7.824 5.189 5.673 1.00 98.12 94 ASP A O 1
ATOM 771 N N . ILE A 1 95 ? 6.027 5.396 4.336 1.00 97.75 95 ILE A N 1
ATOM 772 C CA . ILE A 1 95 ? 5.288 4.282 4.943 1.00 97.75 95 ILE A CA 1
ATOM 773 C C . ILE A 1 95 ? 5.974 2.953 4.621 1.00 97.75 95 ILE A C 1
ATOM 775 O O . ILE A 1 95 ? 6.144 2.116 5.508 1.00 97.75 95 ILE A O 1
ATOM 779 N N . PHE A 1 96 ? 6.378 2.752 3.367 1.00 97.62 96 PHE A N 1
ATOM 780 C CA . PHE A 1 96 ? 7.040 1.530 2.925 1.00 97.62 96 PHE A CA 1
ATOM 781 C C . PHE A 1 96 ? 8.318 1.267 3.727 1.00 97.62 96 PHE A C 1
ATOM 783 O O . PHE A 1 96 ? 8.466 0.203 4.326 1.00 97.62 96 PHE A O 1
ATOM 790 N N . GLU A 1 97 ? 9.210 2.251 3.801 1.00 96.75 97 GLU A N 1
ATOM 791 C CA . GLU A 1 97 ? 10.526 2.074 4.406 1.00 96.75 97 GLU A CA 1
ATOM 792 C C . GLU A 1 97 ? 10.529 2.176 5.929 1.00 96.75 97 GLU A C 1
ATOM 794 O O . GLU A 1 97 ? 11.368 1.548 6.564 1.00 96.75 97 GLU A O 1
ATOM 799 N N . ASN A 1 98 ? 9.657 2.993 6.530 1.00 96.38 98 ASN A N 1
ATOM 800 C CA . ASN A 1 98 ? 9.719 3.258 7.972 1.00 96.38 98 ASN A CA 1
ATOM 801 C C . ASN A 1 98 ? 8.643 2.515 8.772 1.00 96.38 98 ASN A C 1
ATOM 803 O O . ASN A 1 98 ? 8.825 2.308 9.971 1.00 96.38 98 ASN A O 1
ATOM 807 N N . GLU A 1 99 ? 7.522 2.136 8.149 1.00 96.00 99 GLU A N 1
ATOM 808 C CA . GLU A 1 99 ? 6.409 1.474 8.842 1.00 96.00 99 GLU A CA 1
ATOM 809 C C . GLU A 1 99 ? 6.252 0.004 8.416 1.00 96.00 99 GLU A C 1
ATOM 811 O O . GLU A 1 99 ? 6.123 -0.870 9.274 1.00 96.00 99 GLU A O 1
ATOM 816 N N . LEU A 1 100 ? 6.280 -0.296 7.110 1.00 95.75 100 LEU A N 1
ATOM 817 C CA . LEU A 1 100 ? 6.111 -1.666 6.600 1.00 95.75 100 LEU A CA 1
ATOM 818 C C . LEU A 1 100 ? 7.401 -2.492 6.672 1.00 95.75 100 LEU A C 1
ATOM 820 O O . LEU A 1 100 ? 7.352 -3.661 7.063 1.00 95.75 100 LEU A O 1
ATOM 824 N N . TYR A 1 101 ? 8.534 -1.881 6.322 1.00 96.38 101 TYR A N 1
ATOM 825 C CA . TYR A 1 101 ? 9.847 -2.524 6.247 1.00 96.38 101 TYR A CA 1
ATOM 826 C C . TYR A 1 101 ? 10.938 -1.711 6.974 1.00 96.38 101 TYR A C 1
ATOM 828 O O . TYR A 1 101 ? 11.953 -1.382 6.368 1.00 96.38 101 TYR A O 1
ATOM 836 N N . PRO A 1 102 ? 10.788 -1.418 8.283 1.00 95.69 102 PRO A N 1
ATOM 837 C CA . PRO A 1 102 ? 11.696 -0.530 9.032 1.00 95.69 102 PRO A CA 1
ATOM 838 C C . PRO A 1 102 ? 13.171 -0.965 9.021 1.00 95.69 102 PRO A C 1
ATOM 840 O O . PRO A 1 102 ? 14.078 -0.143 9.146 1.00 95.69 102 PRO A O 1
ATOM 843 N N . ASP A 1 103 ? 13.419 -2.262 8.858 1.00 96.44 103 ASP A N 1
ATOM 844 C CA . ASP A 1 103 ? 14.756 -2.854 8.866 1.00 96.44 103 ASP A CA 1
ATOM 845 C C . ASP A 1 103 ? 15.535 -2.642 7.554 1.00 96.44 103 ASP A C 1
ATOM 847 O O . ASP A 1 103 ? 16.754 -2.837 7.520 1.00 96.44 103 ASP A O 1
ATOM 851 N N . ILE A 1 104 ? 14.859 -2.209 6.485 1.00 95.50 104 ILE A N 1
ATOM 852 C CA . ILE A 1 104 ? 15.400 -2.154 5.120 1.00 95.50 104 ILE A CA 1
ATOM 853 C C . ILE A 1 104 ? 16.549 -1.155 4.951 1.00 95.50 104 ILE A C 1
ATOM 855 O O . ILE A 1 104 ? 17.370 -1.286 4.048 1.00 95.50 104 ILE A O 1
ATOM 859 N N . LYS A 1 105 ? 16.642 -0.171 5.851 1.00 92.88 105 LYS A N 1
ATOM 860 C CA . LYS A 1 105 ? 17.734 0.815 5.881 1.00 92.88 105 LYS A CA 1
ATOM 861 C C . LYS A 1 105 ? 19.016 0.263 6.498 1.00 92.88 105 LYS A C 1
ATOM 863 O O . LYS A 1 105 ? 20.080 0.843 6.308 1.00 92.88 105 LYS A O 1
ATOM 868 N N . PHE A 1 106 ? 18.920 -0.835 7.246 1.00 95.31 106 PHE A N 1
ATOM 869 C CA . PHE A 1 106 ? 20.018 -1.353 8.062 1.00 95.31 106 PHE A CA 1
ATOM 870 C C . PHE A 1 106 ? 20.512 -2.720 7.599 1.00 95.31 106 PHE A C 1
ATOM 872 O O . PHE A 1 106 ? 21.683 -3.041 7.804 1.00 95.31 106 PHE A O 1
ATOM 879 N N . LYS A 1 107 ? 19.635 -3.541 7.014 1.00 96.56 107 LYS A N 1
ATOM 880 C CA . LYS A 1 107 ? 19.976 -4.898 6.583 1.00 96.56 107 LYS A CA 1
ATOM 881 C C . LYS A 1 107 ? 19.081 -5.386 5.440 1.00 96.56 107 LYS A C 1
ATOM 883 O O . LYS A 1 107 ? 17.943 -4.921 5.303 1.00 96.56 107 LYS A O 1
ATOM 888 N N . PRO A 1 108 ? 19.543 -6.401 4.692 1.00 97.44 108 PRO A N 1
ATOM 889 C CA . PRO A 1 108 ? 18.706 -7.092 3.728 1.00 97.44 108 PRO A CA 1
ATOM 890 C C . PRO A 1 108 ? 17.412 -7.613 4.354 1.00 97.44 108 PRO A C 1
ATOM 892 O O . PRO A 1 108 ? 17.429 -8.306 5.374 1.00 97.44 108 PRO A O 1
ATOM 895 N N . THR A 1 109 ? 16.288 -7.246 3.744 1.00 97.25 109 THR A N 1
ATOM 896 C CA . THR A 1 109 ? 14.939 -7.473 4.263 1.00 97.25 109 THR A CA 1
ATOM 897 C C . THR A 1 109 ? 14.078 -8.112 3.182 1.00 97.25 109 THR A C 1
ATOM 899 O O . THR A 1 109 ? 14.097 -7.685 2.031 1.00 97.25 109 THR A O 1
ATOM 902 N N . SER A 1 110 ? 13.325 -9.154 3.548 1.00 96.50 110 SER A N 1
ATOM 903 C CA . SER A 1 110 ? 12.420 -9.821 2.613 1.00 96.50 110 SER A CA 1
ATOM 904 C C . SER A 1 110 ? 11.152 -9.000 2.394 1.00 96.50 110 SER A C 1
ATOM 906 O O . SER A 1 110 ? 10.456 -8.673 3.356 1.00 96.50 110 SER A O 1
ATOM 908 N N . ILE A 1 111 ? 10.852 -8.703 1.130 1.00 95.75 111 ILE A N 1
ATOM 909 C CA . ILE A 1 111 ? 9.717 -7.887 0.697 1.00 95.75 111 ILE A CA 1
ATOM 910 C C . ILE A 1 111 ? 8.735 -8.761 -0.076 1.00 95.75 111 ILE A C 1
ATOM 912 O O . ILE A 1 111 ? 9.117 -9.578 -0.920 1.00 95.75 111 ILE A O 1
ATOM 916 N N . LEU A 1 112 ? 7.447 -8.589 0.215 1.00 93.62 112 LEU A N 1
ATOM 917 C CA . LEU A 1 112 ? 6.384 -9.269 -0.515 1.00 93.62 112 LEU A CA 1
ATOM 918 C C . LEU A 1 112 ? 6.309 -8.757 -1.958 1.00 93.62 112 LEU A C 1
ATOM 920 O O . LEU A 1 112 ? 6.438 -7.562 -2.211 1.00 93.62 112 LEU A O 1
ATOM 924 N N . LEU A 1 113 ? 6.019 -9.653 -2.905 1.00 91.81 113 LEU A N 1
ATOM 925 C CA . LEU A 1 113 ? 5.922 -9.299 -4.329 1.00 91.81 113 LEU A CA 1
ATOM 926 C C . LEU A 1 113 ? 4.894 -8.201 -4.604 1.00 91.81 113 LEU A C 1
ATOM 928 O O . LEU A 1 113 ? 5.168 -7.296 -5.381 1.00 91.81 113 LEU A O 1
ATOM 932 N N . ASN A 1 114 ? 3.748 -8.242 -3.922 1.00 92.25 114 ASN A N 1
ATOM 933 C CA . ASN A 1 114 ? 2.721 -7.210 -4.065 1.00 92.25 114 ASN A CA 1
ATOM 934 C C . ASN A 1 114 ? 3.219 -5.829 -3.613 1.00 92.25 114 ASN A C 1
ATOM 936 O O . ASN A 1 114 ? 2.809 -4.819 -4.176 1.00 92.25 114 ASN A O 1
ATOM 940 N N . ASP A 1 115 ? 4.113 -5.784 -2.623 1.00 94.38 115 ASP A N 1
ATOM 941 C CA . ASP A 1 115 ? 4.668 -4.528 -2.121 1.00 94.38 115 ASP A CA 1
ATOM 942 C C . ASP A 1 115 ? 5.793 -4.014 -3.036 1.00 94.38 115 ASP A C 1
ATOM 944 O O . ASP A 1 115 ? 5.931 -2.803 -3.202 1.00 94.38 115 ASP A O 1
ATOM 948 N N . ILE A 1 116 ? 6.536 -4.916 -3.695 1.00 94.75 116 ILE A N 1
ATOM 949 C CA . ILE A 1 116 ? 7.466 -4.574 -4.787 1.00 94.75 116 ILE A CA 1
ATOM 950 C C . ILE A 1 116 ? 6.710 -4.001 -5.993 1.00 94.75 116 ILE A C 1
ATOM 952 O O . ILE A 1 116 ? 7.084 -2.937 -6.484 1.00 94.75 116 ILE A O 1
ATOM 956 N N . ASP A 1 117 ? 5.623 -4.646 -6.439 1.00 94.69 117 ASP A N 1
ATOM 957 C CA . ASP A 1 117 ? 4.750 -4.114 -7.498 1.00 94.69 117 ASP A CA 1
ATOM 958 C C . ASP A 1 117 ? 4.236 -2.718 -7.134 1.00 94.69 117 ASP A C 1
ATOM 960 O O . ASP A 1 117 ? 4.384 -1.778 -7.913 1.00 94.69 117 ASP A O 1
ATOM 964 N N . ALA A 1 118 ? 3.690 -2.551 -5.929 1.00 96.19 118 ALA A N 1
ATOM 965 C CA . ALA A 1 118 ? 3.168 -1.269 -5.475 1.00 96.19 118 ALA A CA 1
ATOM 966 C C . ALA A 1 118 ? 4.257 -0.182 -5.366 1.00 96.19 118 ALA A C 1
ATOM 968 O O . ALA A 1 118 ? 3.996 0.972 -5.713 1.00 96.19 118 ALA A O 1
ATOM 969 N N . LEU A 1 119 ? 5.483 -0.536 -4.958 1.00 97.12 119 LEU A N 1
ATOM 970 C CA . LEU A 1 119 ? 6.610 0.397 -4.933 1.00 97.12 119 LEU A CA 1
ATOM 971 C C . LEU A 1 119 ? 7.015 0.837 -6.341 1.00 97.12 119 LEU A C 1
ATOM 973 O O . LEU A 1 119 ? 7.121 2.036 -6.588 1.00 97.12 119 LEU A O 1
ATOM 977 N N . MET A 1 120 ? 7.173 -0.099 -7.280 1.00 96.06 120 MET A N 1
ATOM 978 C CA . MET A 1 120 ? 7.442 0.249 -8.680 1.00 96.06 120 MET A CA 1
ATOM 979 C C . MET A 1 120 ? 6.337 1.142 -9.248 1.00 96.06 120 MET A C 1
ATOM 981 O O . MET A 1 120 ? 6.621 2.138 -9.910 1.00 96.06 120 MET A O 1
ATOM 985 N N . ARG A 1 121 ? 5.069 0.847 -8.927 1.00 96.62 121 ARG A N 1
ATOM 986 C CA . ARG A 1 121 ? 3.928 1.672 -9.354 1.00 96.62 121 ARG A CA 1
ATOM 987 C C . ARG A 1 121 ? 4.028 3.088 -8.832 1.00 96.62 121 ARG A C 1
ATOM 989 O O . ARG A 1 121 ? 3.748 4.004 -9.595 1.00 96.62 121 ARG A O 1
ATOM 996 N N . ALA A 1 122 ? 4.433 3.282 -7.579 1.00 97.81 122 ALA A N 1
ATOM 997 C CA . ALA A 1 122 ? 4.613 4.619 -7.027 1.00 97.81 122 ALA A CA 1
ATOM 998 C C . ALA A 1 122 ? 5.628 5.430 -7.856 1.00 97.81 122 ALA A C 1
ATOM 1000 O O . ALA A 1 122 ? 5.326 6.560 -8.240 1.00 97.81 122 ALA A O 1
ATOM 1001 N N . TYR A 1 123 ? 6.774 4.843 -8.214 1.00 97.56 123 TYR A N 1
ATOM 1002 C CA . TYR A 1 123 ? 7.795 5.519 -9.028 1.00 97.56 123 TYR A CA 1
ATOM 1003 C C . TYR A 1 123 ? 7.354 5.779 -10.472 1.00 97.56 123 TYR A C 1
ATOM 1005 O O . TYR A 1 123 ? 7.606 6.858 -11.014 1.00 97.56 123 TYR A O 1
ATOM 1013 N N . VAL A 1 124 ? 6.651 4.832 -11.096 1.00 96.38 124 VAL A N 1
ATOM 1014 C CA . VAL A 1 124 ? 6.100 5.032 -12.445 1.00 96.38 124 VAL A CA 1
ATOM 1015 C C . VAL A 1 124 ? 5.018 6.120 -12.429 1.00 96.38 124 VAL A C 1
ATOM 1017 O O . VAL A 1 124 ? 5.021 7.001 -13.285 1.00 96.38 124 VAL A O 1
ATOM 1020 N N . LEU A 1 125 ? 4.136 6.131 -11.423 1.00 96.44 125 LEU A N 1
ATOM 1021 C CA . LEU A 1 125 ? 3.091 7.150 -11.275 1.00 96.44 125 LEU A CA 1
ATOM 1022 C C . LEU A 1 125 ? 3.657 8.544 -10.972 1.00 96.44 125 LEU A C 1
ATOM 1024 O O . LEU A 1 125 ? 3.100 9.536 -11.441 1.00 96.44 125 LEU A O 1
ATOM 1028 N N . LEU A 1 126 ? 4.762 8.641 -10.226 1.00 97.12 126 LEU A N 1
ATOM 1029 C CA . LEU A 1 126 ? 5.472 9.909 -10.020 1.00 97.12 126 LEU A CA 1
ATOM 1030 C C . LEU A 1 126 ? 5.944 10.508 -11.355 1.00 97.12 126 LEU A C 1
ATOM 1032 O O . LEU A 1 126 ? 5.920 11.722 -11.540 1.00 97.12 126 LEU A O 1
ATOM 1036 N N . ASN A 1 127 ? 6.330 9.648 -12.295 1.00 94.31 127 ASN A N 1
ATOM 1037 C CA . ASN A 1 127 ? 6.892 10.020 -13.587 1.00 94.31 127 ASN A CA 1
ATOM 1038 C C . ASN A 1 127 ? 5.891 9.866 -14.747 1.00 94.31 127 ASN A C 1
ATOM 1040 O O . ASN A 1 127 ? 6.314 9.660 -15.883 1.00 94.31 127 ASN A O 1
ATOM 1044 N N . LYS A 1 128 ? 4.579 10.007 -14.495 1.00 90.69 128 LYS A N 1
ATOM 1045 C CA . LYS A 1 128 ? 3.508 9.886 -15.513 1.00 90.69 128 LYS A CA 1
ATOM 1046 C C . LYS A 1 128 ? 3.821 10.599 -16.834 1.00 90.69 128 LYS A C 1
ATOM 1048 O O . LYS A 1 128 ? 3.653 10.018 -17.898 1.00 90.69 128 LYS A O 1
ATOM 1053 N N . LYS A 1 129 ? 4.342 11.826 -16.749 1.00 89.94 129 LYS A N 1
ATOM 1054 C CA . LYS A 1 129 ? 4.674 12.670 -17.906 1.00 89.94 129 LYS A CA 1
ATOM 1055 C C . LYS A 1 129 ? 5.835 12.142 -18.758 1.00 89.94 129 LYS A C 1
ATOM 1057 O O . LYS A 1 129 ? 5.951 12.475 -19.932 1.00 89.94 129 LYS A O 1
ATOM 1062 N N . SER A 1 130 ? 6.751 11.387 -18.155 1.00 88.81 130 SER A N 1
ATOM 1063 C CA . SER A 1 130 ? 7.963 10.894 -18.810 1.00 88.81 130 SER A CA 1
ATOM 1064 C C . SER A 1 130 ? 8.375 9.573 -18.179 1.00 88.81 130 SER A C 1
ATOM 1066 O O . SER A 1 130 ? 9.273 9.525 -17.336 1.00 88.81 130 SER A O 1
ATOM 1068 N N . TRP A 1 131 ? 7.717 8.499 -18.611 1.00 84.12 131 TRP A N 1
ATOM 1069 C CA . TRP A 1 131 ? 7.905 7.146 -18.084 1.00 84.12 131 TRP A CA 1
ATOM 1070 C C . TRP A 1 131 ? 9.377 6.701 -18.084 1.00 84.12 131 TRP A C 1
ATOM 1072 O O . TRP A 1 131 ? 9.810 6.033 -17.151 1.00 84.12 131 TRP A O 1
ATOM 1082 N N . MET A 1 132 ? 10.177 7.158 -19.056 1.00 89.25 132 MET A N 1
ATOM 1083 C CA . MET A 1 132 ? 11.616 6.876 -19.148 1.00 89.25 132 MET A CA 1
ATOM 1084 C C . MET A 1 132 ? 12.388 7.282 -17.879 1.00 89.25 132 MET A C 1
ATOM 1086 O O . MET A 1 132 ? 13.394 6.669 -17.529 1.00 89.25 132 MET A O 1
ATOM 1090 N N . ASN A 1 133 ? 11.906 8.291 -17.148 1.00 92.12 133 ASN A N 1
ATOM 1091 C CA . ASN A 1 133 ? 12.521 8.709 -15.889 1.00 92.12 133 ASN A CA 1
ATOM 1092 C C . ASN A 1 133 ? 12.324 7.670 -14.777 1.00 92.12 133 ASN A C 1
ATOM 1094 O O . ASN A 1 133 ? 13.188 7.555 -13.913 1.00 92.12 133 ASN A O 1
ATOM 1098 N N . ALA A 1 134 ? 11.237 6.891 -14.817 1.00 94.25 134 ALA A N 1
ATOM 1099 C CA . ALA A 1 134 ? 10.978 5.832 -13.844 1.00 94.25 134 ALA A CA 1
ATOM 1100 C C . ALA A 1 134 ? 11.831 4.580 -14.070 1.00 94.25 134 ALA A C 1
ATOM 1102 O O . ALA A 1 134 ? 11.985 3.800 -13.134 1.00 94.25 134 ALA A O 1
ATOM 1103 N N . VAL A 1 135 ? 12.394 4.379 -15.271 1.00 92.69 135 VAL A N 1
ATOM 1104 C CA . VAL A 1 135 ? 13.172 3.170 -15.608 1.00 92.69 135 VAL A CA 1
ATOM 1105 C C . VAL A 1 135 ? 14.307 2.972 -14.610 1.00 92.69 135 VAL A C 1
ATOM 1107 O O . VAL A 1 135 ? 14.410 1.914 -14.001 1.00 92.69 135 VAL A O 1
ATOM 1110 N N . LYS A 1 136 ? 15.081 4.026 -14.329 1.00 93.44 136 LYS A N 1
ATOM 1111 C CA . LYS A 1 136 ? 16.200 3.956 -13.376 1.00 93.44 136 LYS A CA 1
ATOM 1112 C C . LYS A 1 136 ? 15.756 3.585 -11.962 1.00 93.44 136 LYS A C 1
ATOM 1114 O O . LYS A 1 136 ? 16.470 2.870 -11.264 1.00 93.44 136 LYS A O 1
ATOM 1119 N N . ASP A 1 137 ? 14.600 4.080 -11.524 1.00 95.38 137 ASP A N 1
ATOM 1120 C CA . ASP A 1 137 ? 14.062 3.753 -10.204 1.00 95.38 137 ASP A CA 1
ATOM 1121 C C . ASP A 1 137 ? 13.557 2.307 -10.147 1.00 95.38 137 ASP A C 1
ATOM 1123 O O . ASP A 1 137 ? 13.804 1.613 -9.160 1.00 95.38 137 ASP A O 1
ATOM 1127 N N . VAL A 1 138 ? 12.902 1.833 -11.211 1.00 93.19 138 VAL A N 1
ATOM 1128 C CA . VAL A 1 138 ? 12.446 0.444 -11.344 1.00 93.19 138 VAL A CA 1
ATOM 1129 C C . VAL A 1 138 ? 13.640 -0.512 -11.385 1.00 93.19 138 VAL A C 1
ATOM 1131 O O . VAL A 1 138 ? 13.690 -1.452 -10.596 1.00 93.19 138 VAL A O 1
ATOM 1134 N N . GLU A 1 139 ? 14.653 -0.241 -12.208 1.00 92.44 139 GLU A N 1
ATOM 1135 C CA . GLU A 1 139 ? 15.891 -1.028 -12.239 1.00 92.44 139 GLU A CA 1
ATOM 1136 C C . GLU A 1 139 ? 16.590 -1.043 -10.877 1.00 92.44 139 GLU A C 1
ATOM 1138 O O . GLU A 1 139 ? 17.037 -2.099 -10.422 1.00 92.44 139 GLU A O 1
ATOM 1143 N N . ARG A 1 140 ? 16.644 0.108 -10.185 1.00 95.19 140 ARG A N 1
ATOM 1144 C CA . ARG A 1 140 ? 17.195 0.180 -8.827 1.00 95.19 140 ARG A CA 1
ATOM 1145 C C . ARG A 1 140 ? 16.470 -0.778 -7.891 1.00 95.19 140 ARG A C 1
ATOM 1147 O O . ARG A 1 140 ? 17.135 -1.586 -7.252 1.00 95.19 140 ARG A O 1
ATOM 1154 N N . ILE A 1 141 ? 15.139 -0.709 -7.835 1.00 93.75 141 ILE A N 1
ATOM 1155 C CA . ILE A 1 141 ? 14.312 -1.553 -6.956 1.00 93.75 141 ILE A CA 1
ATOM 1156 C C . ILE A 1 141 ? 14.546 -3.042 -7.223 1.00 93.75 141 ILE A C 1
ATOM 1158 O O . ILE A 1 141 ? 14.569 -3.829 -6.281 1.00 93.75 141 ILE A O 1
ATOM 1162 N N . LEU A 1 142 ? 14.701 -3.419 -8.493 1.00 90.44 142 LEU A N 1
ATOM 1163 C CA . LEU A 1 142 ? 14.734 -4.818 -8.912 1.00 90.44 142 LEU A CA 1
ATOM 1164 C C . LEU A 1 142 ? 16.123 -5.457 -8.871 1.00 90.44 142 LEU A C 1
ATOM 1166 O O . LEU A 1 142 ? 16.231 -6.673 -8.699 1.00 90.44 142 LEU A O 1
ATOM 1170 N N . PHE A 1 143 ? 17.175 -4.668 -9.096 1.00 89.75 143 PHE A N 1
ATOM 1171 C CA . PHE A 1 143 ? 18.511 -5.205 -9.365 1.00 89.75 143 PHE A CA 1
ATOM 1172 C C . PHE A 1 143 ? 19.620 -4.570 -8.537 1.00 89.75 143 PHE A C 1
ATOM 1174 O O . PHE A 1 143 ? 20.624 -5.237 -8.281 1.00 89.75 143 PHE A O 1
ATOM 1181 N N . TYR A 1 144 ? 19.479 -3.302 -8.144 1.00 91.69 144 TYR A N 1
ATOM 1182 C CA . TYR A 1 144 ? 20.590 -2.555 -7.549 1.00 91.69 144 TYR A CA 1
ATOM 1183 C C . TYR A 1 144 ? 20.424 -2.240 -6.071 1.00 91.69 144 TYR A C 1
ATOM 1185 O O . TYR A 1 144 ? 21.423 -1.914 -5.439 1.00 91.69 144 TYR A O 1
ATOM 1193 N N . GLU A 1 145 ? 19.221 -2.339 -5.510 1.00 93.38 145 GLU A N 1
ATOM 1194 C CA . GLU A 1 145 ? 18.983 -2.074 -4.096 1.00 93.38 145 GLU A CA 1
ATOM 1195 C C . GLU A 1 145 ? 19.307 -3.323 -3.254 1.00 93.38 145 GLU A C 1
ATOM 1197 O O . GLU A 1 145 ? 18.499 -4.254 -3.178 1.00 93.38 145 GLU A O 1
ATOM 1202 N N . PRO A 1 146 ? 20.488 -3.391 -2.604 1.00 90.88 146 PRO A N 1
ATOM 1203 C CA . PRO A 1 146 ? 20.990 -4.629 -2.006 1.00 90.88 146 PRO A CA 1
ATOM 1204 C C . PRO A 1 146 ? 20.148 -5.103 -0.822 1.00 90.88 146 PRO A C 1
ATOM 1206 O O . PRO A 1 146 ? 20.175 -6.284 -0.469 1.00 90.88 146 PRO A O 1
ATOM 1209 N N . ASN A 1 147 ? 19.409 -4.187 -0.192 1.00 95.94 147 ASN A N 1
ATOM 1210 C CA . ASN A 1 147 ? 18.600 -4.521 0.964 1.00 95.94 147 ASN A CA 1
ATOM 1211 C C . ASN A 1 147 ? 17.213 -5.060 0.593 1.00 95.94 147 ASN A C 1
ATOM 1213 O O . ASN A 1 147 ? 16.486 -5.511 1.481 1.00 95.94 147 ASN A O 1
ATOM 1217 N N . TYR A 1 148 ? 16.839 -5.035 -0.690 1.00 94.94 148 TYR A N 1
ATOM 1218 C CA . TYR A 1 148 ? 15.521 -5.453 -1.151 1.00 94.94 148 TYR A CA 1
ATOM 1219 C C . TYR A 1 148 ? 15.564 -6.920 -1.582 1.00 94.94 148 TYR A C 1
ATOM 1221 O O . TYR A 1 148 ? 15.800 -7.250 -2.741 1.00 94.94 148 TYR A O 1
ATOM 1229 N N . ILE A 1 149 ? 15.326 -7.836 -0.639 1.00 94.00 149 ILE A N 1
ATOM 1230 C CA . ILE A 1 149 ? 15.245 -9.264 -0.962 1.00 94.00 149 ILE A CA 1
ATOM 1231 C C . ILE A 1 149 ? 13.820 -9.580 -1.414 1.00 94.00 149 ILE A C 1
ATOM 1233 O O . ILE A 1 149 ? 12.898 -9.612 -0.600 1.00 94.00 149 ILE A O 1
ATOM 1237 N N . HIS A 1 150 ? 13.628 -9.896 -2.691 1.00 89.75 150 HIS A N 1
ATOM 1238 C CA . HIS A 1 150 ? 12.325 -10.307 -3.213 1.00 89.75 150 HIS A CA 1
ATOM 1239 C C . HIS A 1 150 ? 12.411 -11.592 -4.050 1.00 89.75 150 HIS A C 1
ATOM 1241 O O . HIS A 1 150 ? 13.407 -11.819 -4.738 1.00 89.75 150 HIS A O 1
ATOM 1247 N N . PRO A 1 151 ? 11.361 -12.434 -4.066 1.00 84.12 151 PRO A N 1
ATOM 1248 C CA . PRO A 1 151 ? 11.372 -13.696 -4.807 1.00 84.12 151 PRO A CA 1
ATOM 1249 C C . PRO A 1 151 ? 11.036 -13.535 -6.303 1.00 84.12 151 PRO A C 1
ATOM 1251 O O . PRO A 1 151 ? 10.717 -14.520 -6.967 1.00 84.12 151 PRO A O 1
ATOM 1254 N N . LEU A 1 152 ? 11.041 -12.309 -6.839 1.00 81.25 152 LEU A N 1
ATOM 1255 C CA . LEU A 1 152 ? 10.643 -12.038 -8.219 1.00 81.25 152 LEU A CA 1
ATOM 1256 C C . LEU A 1 152 ? 11.629 -12.697 -9.191 1.00 81.25 152 LEU A C 1
ATOM 1258 O O . LEU A 1 152 ? 12.798 -12.326 -9.251 1.00 81.25 152 LEU A O 1
ATOM 1262 N N . SER A 1 153 ? 11.138 -13.672 -9.956 1.00 76.62 153 SER A N 1
ATOM 1263 C CA . SER A 1 153 ? 11.877 -14.323 -11.037 1.00 76.62 153 SER A CA 1
ATOM 1264 C C . SER A 1 153 ? 11.169 -14.053 -12.357 1.00 76.62 153 SER A C 1
ATOM 1266 O O . SER A 1 153 ? 10.090 -14.588 -12.602 1.00 76.62 153 SER A O 1
ATOM 1268 N N . TYR A 1 154 ? 11.790 -13.244 -13.215 1.00 72.62 154 TYR A N 1
ATOM 1269 C CA . TYR A 1 154 ? 11.250 -12.905 -14.537 1.00 72.62 154 TYR A CA 1
ATOM 1270 C C . TYR A 1 154 ? 11.286 -14.072 -15.502 1.00 72.62 154 TYR A C 1
ATOM 1272 O O . TYR A 1 154 ? 10.459 -14.154 -16.399 1.00 72.62 154 TYR A O 1
ATOM 1280 N N . TRP A 1 155 ? 12.252 -14.966 -15.330 1.00 76.81 155 TRP A N 1
ATOM 1281 C CA . TRP A 1 155 ? 12.437 -16.106 -16.204 1.00 76.81 155 TRP A CA 1
ATOM 1282 C C . TRP A 1 155 ? 11.812 -17.331 -15.562 1.00 76.81 155 TRP A C 1
ATOM 1284 O O . TRP A 1 155 ? 12.128 -17.687 -14.423 1.00 76.81 155 TRP A O 1
ATOM 1294 N N . HIS A 1 156 ? 10.913 -17.971 -16.296 1.00 80.06 156 HIS A N 1
ATOM 1295 C CA . HIS A 1 156 ? 10.326 -19.240 -15.903 1.00 80.06 156 HIS A CA 1
ATOM 1296 C C . HIS A 1 156 ? 10.428 -20.224 -17.063 1.00 80.06 156 HIS A C 1
ATOM 1298 O O . HIS A 1 156 ? 10.321 -19.828 -18.222 1.00 80.06 156 HIS A O 1
ATOM 1304 N N . GLN A 1 157 ? 10.645 -21.503 -16.764 1.00 80.38 157 GLN A N 1
ATOM 1305 C CA . GLN A 1 157 ? 10.475 -22.539 -17.777 1.00 80.38 157 GLN A CA 1
ATOM 1306 C C . GLN A 1 157 ? 8.985 -22.755 -17.993 1.00 80.38 157 GLN A C 1
ATOM 1308 O O . GLN A 1 157 ? 8.235 -22.897 -17.027 1.00 80.38 157 GLN A O 1
ATOM 1313 N N . ASP A 1 158 ? 8.553 -22.770 -19.248 1.00 76.25 158 ASP A N 1
ATOM 1314 C CA . ASP A 1 158 ? 7.160 -23.041 -19.561 1.00 76.25 158 ASP A CA 1
ATOM 1315 C C . ASP A 1 158 ? 6.776 -24.444 -19.050 1.00 76.25 158 ASP A C 1
ATOM 1317 O O . ASP A 1 158 ? 7.473 -25.437 -19.288 1.00 76.25 158 ASP A O 1
ATOM 1321 N N . ILE A 1 159 ? 5.672 -24.519 -18.298 1.00 78.75 159 ILE A N 1
ATOM 1322 C CA . ILE A 1 159 ? 5.206 -25.760 -17.658 1.00 78.75 159 ILE A CA 1
ATOM 1323 C C . ILE A 1 159 ? 4.841 -26.812 -18.719 1.00 78.75 159 ILE A C 1
ATOM 1325 O O . ILE A 1 159 ? 5.027 -28.012 -18.493 1.00 78.75 159 ILE A O 1
ATOM 1329 N N . LEU A 1 160 ? 4.341 -26.367 -19.874 1.00 81.94 160 LEU A N 1
ATOM 1330 C CA . LEU A 1 160 ? 3.958 -27.200 -21.012 1.00 81.94 160 LEU A CA 1
ATOM 1331 C C . LEU A 1 160 ? 5.153 -27.453 -21.943 1.00 81.94 160 LEU A C 1
ATOM 1333 O O . LEU A 1 160 ? 5.302 -28.560 -22.463 1.00 81.94 160 LEU A O 1
ATOM 1337 N N . TYR A 1 161 ? 6.039 -26.467 -22.102 1.00 82.75 161 TYR A N 1
ATOM 1338 C CA . TYR A 1 161 ? 7.210 -26.527 -22.975 1.00 82.75 161 TYR A CA 1
ATOM 1339 C C . TYR A 1 161 ? 8.506 -26.312 -22.191 1.00 82.75 161 TYR A C 1
ATOM 1341 O O . TYR A 1 161 ? 9.129 -25.261 -22.271 1.00 82.75 161 TYR A O 1
ATOM 1349 N N . LYS A 1 162 ? 8.986 -27.350 -21.498 1.00 78.19 162 LYS A N 1
ATOM 1350 C CA . LYS A 1 162 ? 10.176 -27.286 -20.618 1.00 78.19 162 LYS A CA 1
ATOM 1351 C C . LYS A 1 162 ? 11.468 -26.757 -21.267 1.00 78.19 162 LYS A C 1
ATOM 1353 O O . LYS A 1 162 ? 12.396 -26.385 -20.557 1.00 78.19 162 LYS A O 1
ATOM 1358 N N . ASN A 1 163 ? 11.535 -26.725 -22.599 1.00 83.94 163 ASN A N 1
ATOM 1359 C CA . ASN A 1 163 ? 12.664 -26.182 -23.361 1.00 83.94 163 ASN A CA 1
ATOM 1360 C C . ASN A 1 163 ? 12.519 -24.683 -23.689 1.00 83.94 163 ASN A C 1
ATOM 1362 O O . ASN A 1 163 ? 13.411 -24.112 -24.312 1.00 83.94 163 ASN A O 1
ATOM 1366 N N . GLN A 1 164 ? 11.403 -24.053 -23.320 1.00 83.62 164 GLN A N 1
ATOM 1367 C CA . GLN A 1 164 ? 11.128 -22.640 -23.547 1.00 83.62 164 GLN A CA 1
ATOM 1368 C C . GLN A 1 164 ? 11.229 -21.868 -22.235 1.00 83.62 164 GLN A C 1
ATOM 1370 O O . GLN A 1 164 ? 10.633 -22.240 -21.223 1.00 83.62 164 GLN A O 1
ATOM 1375 N N . THR A 1 165 ? 11.970 -20.766 -22.275 1.00 81.31 165 THR A N 1
ATOM 1376 C CA . THR A 1 165 ? 12.010 -19.785 -21.193 1.00 81.31 165 THR A CA 1
ATOM 1377 C C . THR A 1 165 ? 11.036 -18.665 -21.532 1.00 81.31 165 THR A C 1
ATOM 1379 O O . THR A 1 165 ? 11.167 -18.027 -22.576 1.00 81.31 165 THR A O 1
ATOM 1382 N N . VAL A 1 166 ? 10.070 -18.421 -20.652 1.00 80.75 166 VAL A N 1
ATOM 1383 C CA . VAL A 1 166 ? 9.063 -17.365 -20.792 1.00 80.75 166 VAL A CA 1
ATOM 1384 C C . VAL A 1 166 ? 9.292 -16.261 -19.766 1.00 80.75 166 VAL A C 1
ATOM 1386 O O . VAL A 1 166 ? 9.808 -16.508 -18.671 1.00 80.75 166 VAL A O 1
ATOM 1389 N N . LEU A 1 167 ? 8.893 -15.041 -20.130 1.00 79.00 167 LEU A N 1
ATOM 1390 C CA . LEU A 1 167 ? 8.787 -13.933 -19.187 1.00 79.00 167 LEU A CA 1
ATOM 1391 C C . LEU A 1 167 ? 7.521 -14.118 -18.346 1.00 79.00 167 LEU A C 1
ATOM 1393 O O . LEU A 1 167 ? 6.416 -14.146 -18.884 1.00 79.00 167 LEU A O 1
ATOM 1397 N N . ASN A 1 168 ? 7.683 -14.262 -17.034 1.00 80.25 168 ASN A N 1
ATOM 1398 C CA . ASN A 1 168 ? 6.579 -14.440 -16.101 1.00 80.25 168 ASN A CA 1
ATOM 1399 C C . ASN A 1 168 ? 6.309 -13.142 -15.333 1.00 80.25 168 ASN A C 1
ATOM 1401 O O . ASN A 1 168 ? 7.086 -12.745 -14.466 1.00 80.25 168 ASN A O 1
ATOM 1405 N N . PHE A 1 169 ? 5.172 -12.518 -15.634 1.00 82.12 169 PHE A N 1
ATOM 1406 C CA . PHE A 1 169 ? 4.692 -11.306 -14.968 1.00 82.12 169 PHE A CA 1
ATOM 1407 C C . PHE A 1 169 ? 3.478 -11.560 -14.062 1.00 82.12 169 PHE A C 1
ATOM 1409 O O . PHE A 1 169 ? 2.816 -10.614 -13.656 1.00 82.12 169 PHE A O 1
ATOM 1416 N N . ASN A 1 170 ? 3.180 -12.815 -13.699 1.00 82.94 170 ASN A N 1
ATOM 1417 C CA . ASN A 1 170 ? 1.967 -13.177 -12.946 1.00 82.94 170 ASN A CA 1
ATOM 1418 C C . ASN A 1 170 ? 1.839 -12.489 -11.577 1.00 82.94 170 ASN A C 1
ATOM 1420 O O . ASN A 1 170 ? 0.752 -12.457 -11.006 1.00 82.94 170 ASN A O 1
ATOM 1424 N N . TYR A 1 171 ? 2.944 -11.971 -11.042 1.00 80.88 171 TYR A N 1
ATOM 1425 C CA . TYR A 1 171 ? 2.993 -11.277 -9.756 1.00 80.88 171 TYR A CA 1
ATOM 1426 C C . TYR A 1 171 ? 3.059 -9.753 -9.884 1.00 80.88 171 TYR A C 1
ATOM 1428 O O . TYR A 1 171 ? 3.110 -9.066 -8.867 1.00 80.88 171 TYR A O 1
ATOM 1436 N N . LEU A 1 172 ? 3.073 -9.231 -11.110 1.00 88.19 172 LEU A N 1
ATOM 1437 C CA . LEU A 1 172 ? 3.041 -7.803 -11.382 1.00 88.19 172 LEU A CA 1
ATOM 1438 C C . LEU A 1 172 ? 1.636 -7.402 -11.810 1.00 88.19 172 LEU A C 1
ATOM 1440 O O . LEU A 1 172 ? 0.905 -8.149 -12.463 1.00 88.19 172 LEU A O 1
ATOM 1444 N N . SER A 1 173 ? 1.255 -6.186 -11.450 1.00 91.12 173 SER A N 1
ATOM 1445 C CA . SER A 1 173 ? 0.042 -5.572 -11.964 1.00 91.12 173 SER A CA 1
ATOM 1446 C C . SER A 1 173 ? 0.126 -5.410 -13.482 1.00 91.12 173 SER A C 1
ATOM 1448 O O . SER A 1 173 ? 1.206 -5.283 -14.068 1.00 91.12 173 SER A O 1
ATOM 1450 N N . THR A 1 174 ? -1.035 -5.338 -14.134 1.00 91.12 174 THR A N 1
ATOM 1451 C CA . THR A 1 174 ? -1.117 -5.012 -15.564 1.00 91.12 174 THR A CA 1
ATOM 1452 C C . THR A 1 174 ? -0.387 -3.707 -15.879 1.00 91.12 174 THR A C 1
ATOM 1454 O O . THR A 1 174 ? 0.308 -3.631 -16.880 1.00 91.12 174 THR A O 1
ATOM 1457 N N . PHE A 1 175 ? -0.482 -2.713 -14.991 1.00 90.88 175 PHE A N 1
ATOM 1458 C CA . PHE A 1 175 ? 0.171 -1.417 -15.155 1.00 90.88 175 PHE A CA 1
ATOM 1459 C C . PHE A 1 175 ? 1.699 -1.537 -15.256 1.00 90.88 175 PHE A C 1
ATOM 1461 O O . PHE A 1 175 ? 2.290 -1.029 -16.204 1.00 90.88 175 PHE A O 1
ATOM 1468 N N . ILE A 1 176 ? 2.336 -2.261 -14.330 1.00 92.00 176 ILE A N 1
ATOM 1469 C CA . ILE A 1 176 ? 3.789 -2.484 -14.379 1.00 92.00 176 ILE A CA 1
ATOM 1470 C C . ILE A 1 176 ? 4.183 -3.394 -15.532 1.00 92.00 176 ILE A C 1
ATOM 1472 O O . ILE A 1 176 ? 5.207 -3.173 -16.170 1.00 92.00 176 ILE A O 1
ATOM 1476 N N . THR A 1 177 ? 3.365 -4.399 -15.829 1.00 89.56 177 THR A N 1
ATOM 1477 C CA . THR A 1 177 ? 3.623 -5.295 -16.957 1.00 89.56 177 THR A CA 1
ATOM 1478 C C . THR A 1 177 ? 3.667 -4.516 -18.272 1.00 89.56 177 THR A C 1
ATOM 1480 O O . THR A 1 177 ? 4.594 -4.704 -19.053 1.00 89.56 177 THR A O 1
ATOM 1483 N N . CYS A 1 178 ? 2.716 -3.602 -18.495 1.00 88.88 178 CY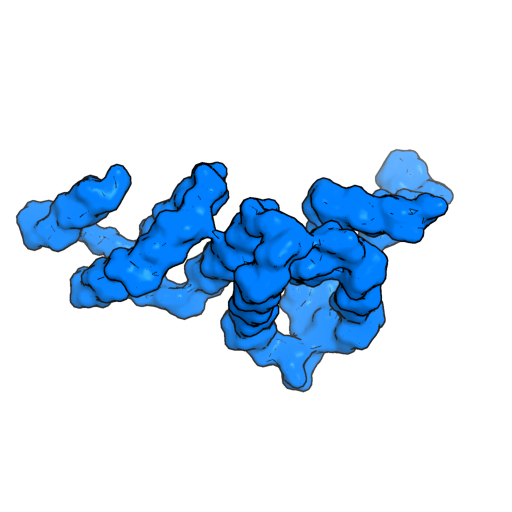S A N 1
ATOM 1484 C CA . CYS A 1 178 ? 2.721 -2.713 -19.657 1.00 88.88 178 CYS A CA 1
ATOM 1485 C C . CYS A 1 178 ? 3.976 -1.835 -19.691 1.00 88.88 178 CYS A C 1
ATOM 1487 O O . CYS A 1 178 ? 4.646 -1.813 -20.716 1.00 88.88 178 CYS A O 1
ATOM 1489 N N . PHE A 1 179 ? 4.343 -1.208 -18.569 1.00 89.62 179 PHE A N 1
ATOM 1490 C CA . PHE A 1 179 ? 5.560 -0.395 -18.470 1.00 89.62 179 PHE A CA 1
ATOM 1491 C C . PHE A 1 179 ? 6.829 -1.174 -18.868 1.00 89.62 179 PHE A C 1
ATOM 1493 O O . PHE A 1 179 ? 7.604 -0.711 -19.699 1.00 89.62 179 PHE A O 1
ATOM 1500 N N . ILE A 1 180 ? 7.018 -2.387 -18.334 1.00 85.88 180 ILE A N 1
ATOM 1501 C CA . ILE A 1 180 ? 8.200 -3.220 -18.629 1.00 85.88 180 ILE A CA 1
ATOM 1502 C C . ILE A 1 180 ? 8.217 -3.687 -20.093 1.00 85.88 180 ILE A C 1
ATOM 1504 O O . ILE A 1 180 ? 9.284 -3.865 -20.680 1.00 85.88 180 ILE A O 1
ATOM 1508 N N . ILE A 1 181 ? 7.048 -3.945 -20.687 1.00 84.31 181 ILE A N 1
ATOM 1509 C CA . ILE A 1 181 ? 6.961 -4.369 -22.090 1.00 84.31 181 ILE A CA 1
ATOM 1510 C C . ILE A 1 181 ? 7.256 -3.194 -23.027 1.00 84.31 181 ILE A C 1
ATOM 1512 O O . ILE A 1 181 ? 7.987 -3.387 -23.995 1.00 84.31 181 ILE A O 1
ATOM 1516 N N . GLU A 1 182 ? 6.734 -2.000 -22.737 1.00 78.25 182 GLU A N 1
ATOM 1517 C CA . GLU A 1 182 ? 6.994 -0.784 -23.522 1.00 78.25 182 GLU A CA 1
ATOM 1518 C C . GLU A 1 182 ? 8.476 -0.380 -23.513 1.00 78.25 182 GLU A C 1
ATOM 1520 O O . GLU A 1 182 ? 8.960 0.146 -24.506 1.00 78.25 182 GLU A O 1
ATOM 1525 N N . GLU A 1 183 ? 9.223 -0.689 -22.449 1.00 61.38 183 GLU A N 1
ATOM 1526 C CA . GLU A 1 183 ? 10.678 -0.484 -22.395 1.00 61.38 183 GLU A CA 1
ATOM 1527 C C . GLU A 1 183 ? 11.457 -1.387 -23.374 1.00 61.38 183 GLU A C 1
ATOM 1529 O O . GLU A 1 183 ? 12.549 -1.040 -23.823 1.00 61.38 183 GLU A O 1
ATOM 1534 N N . LYS A 1 184 ? 10.918 -2.570 -23.697 1.00 55.41 184 LYS A N 1
ATOM 1535 C CA . LYS A 1 184 ? 11.610 -3.596 -24.498 1.00 55.41 184 LYS A CA 1
ATOM 1536 C C . LYS A 1 184 ? 11.314 -3.534 -26.001 1.00 55.41 184 LYS A C 1
ATOM 1538 O O . LYS A 1 184 ? 11.829 -4.389 -26.729 1.00 55.41 184 LYS A O 1
ATOM 1543 N N . VAL A 1 185 ? 10.500 -2.578 -26.455 1.00 45.31 185 VAL A N 1
ATOM 1544 C CA . VAL A 1 185 ? 10.159 -2.335 -27.873 1.00 45.31 185 VAL A CA 1
ATOM 1545 C C . VAL A 1 185 ? 10.839 -1.062 -28.355 1.00 45.31 185 VAL A C 1
ATOM 1547 O O . VAL A 1 185 ? 11.450 -1.124 -29.445 1.00 45.31 185 VAL A O 1
#

Organism: Reticulomyxa filosa (NCBI:txid46433)

Foldseek 3Di:
DVVVVVVCCDPVNPDADEQVNLLVVLVVCVVVLNLVVSVCCLVPPVVVSVVVHVYDCLDLSNLVSNLSSLLSQLVPDDLVVLVSLVVSLVVNVCSVCVRNNVCLVPAADEDELLSLQSNLSSLCSSNVVPSVRSPVVNCCQPPNSRNYDYPDDQWDQDPVHNPDTHGDCVSHDPVVVVSVVVVVD

Sequence (185 aa):
MMEILNYSQRPEKFISIDEITCATIMSGFLKANKAQEMFDFYDNQIPKLALNNNINLKCKFMTTLKSIGHLKMMETLDENDIEKLSFHHQKYVDIFENELYPDIKFKPTSILLNDIDALMRAYVLLNKKSWMNAVKDVERILFYEPNYIHPLSYWHQDILYKNQTVLNFNYLSTFITCFIIEEKV

Secondary structure (DSSP, 8-state):
-HHHHHHHTSGGG-----HHHHHHHHHHHHHTT-HHHHHHIIIIIHHHHTTTS---TT-HHHHHHHHHHHHHHHHHS-TT-HHHHHHHHHHHHHHIIIII-GGGGTS-EE--HHHHHHHHHHHHHHTTT-THHHHHHHHIIIII-TTEE----SEEE-SS-TT-EEE--TTS-HHHHHHHHHHT-